Protein AF-A0A1M3LR17-F1 (afdb_monomer)

Secondary structure (DSSP, 8-state):
-PPPPPPPHHHHHHHHHHHHHHHHHHHHHHHGGGSPTTHHHHHHHHHHHHHHHHHHHHHHHHHHHHHHSPPPPPPTTS-HHHHHHHHHHHHHHHHHHHHHHHHHHHHHHHTT---EETTEEPP--S---HHHHHHHHHHHHHHHHHHHHHHHHHHHH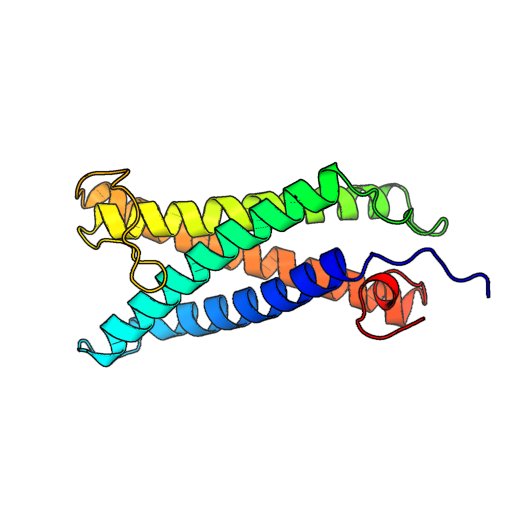HHHIIIII--STTGGG-TT--

Nearest PDB structures (foldseek):
  5oc0-assembly1_A  TM=9.157E-01  e=1.008E-10  Escherichia coli K-12
  3cax-assembly1_A-2  TM=6.004E-01  e=7.130E-01  Pyrococcus furiosus DSM 3638

Mean predicted aligned error: 4.01 Å

Radius of gyration: 18.54 Å; Cα contacts (8 Å, |Δi|>4): 162; chains: 1; bounding box: 44×32×58 Å

Sequence (178 aa):
MNASPRYDSVAIALHWLMALLLIGLFGLGLVLDDFPKGDLRGQLFGLHKAFGTLVLVLVTARLAWRLTHAAPALPDSMTGLEATLARLGHLALYALMIVLPLSGIIMSQAGDHPVSMFGWVLPTLVQPNHDLKEAFEEVHEVLAWGLAAVVGLHLLAALRHHFMLKDDVLARMLPGGK

Structure (mmCIF, N/CA/C/O backbone):
data_AF-A0A1M3LR17-F1
#
_entry.id   AF-A0A1M3LR17-F1
#
loop_
_atom_site.group_PDB
_atom_site.id
_atom_site.type_symbol
_atom_site.label_atom_id
_atom_site.label_alt_id
_atom_site.label_comp_id
_atom_site.label_asym_id
_atom_site.label_entity_id
_atom_site.label_seq_id
_atom_site.pdbx_PDB_ins_code
_atom_site.Cartn_x
_atom_site.Cartn_y
_atom_site.Cartn_z
_atom_site.occupancy
_atom_site.B_iso_or_equiv
_atom_site.auth_seq_id
_atom_site.auth_comp_id
_atom_site.auth_asym_id
_atom_site.auth_atom_id
_atom_site.pdbx_PDB_model_num
ATOM 1 N N . MET A 1 1 ? 9.357 1.317 -33.751 1.00 42.19 1 MET A N 1
ATOM 2 C CA . MET A 1 1 ? 9.666 1.025 -32.337 1.00 42.19 1 MET A CA 1
ATOM 3 C C . MET A 1 1 ? 9.015 -0.311 -32.040 1.00 42.19 1 MET A C 1
ATOM 5 O O . MET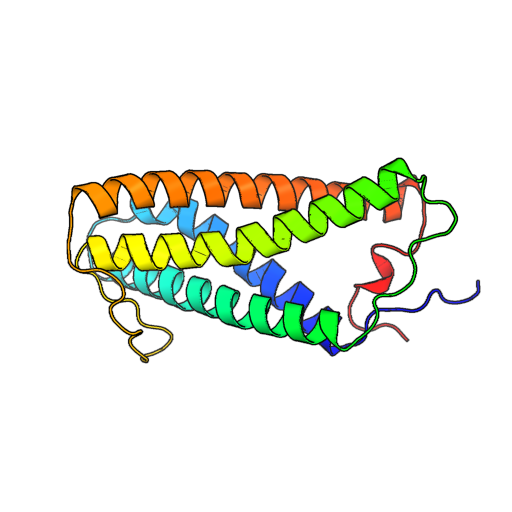 A 1 1 ? 7.806 -0.405 -32.206 1.00 42.19 1 MET A O 1
ATOM 9 N N . ASN A 1 2 ? 9.790 -1.358 -31.759 1.00 39.25 2 ASN A N 1
ATOM 10 C CA . ASN A 1 2 ? 9.205 -2.646 -31.382 1.00 39.25 2 ASN A CA 1
ATOM 11 C C . ASN A 1 2 ? 8.523 -2.451 -30.029 1.00 39.25 2 ASN A C 1
ATOM 13 O O . ASN A 1 2 ? 9.174 -2.000 -29.091 1.00 39.25 2 ASN A O 1
ATOM 17 N N . ALA A 1 3 ? 7.216 -2.701 -29.958 1.00 50.84 3 ALA A N 1
ATOM 18 C CA . ALA A 1 3 ? 6.459 -2.543 -28.726 1.00 50.84 3 ALA A CA 1
ATOM 19 C C . ALA A 1 3 ? 7.052 -3.467 -27.655 1.00 50.84 3 ALA A C 1
ATOM 21 O O . ALA A 1 3 ? 7.056 -4.688 -27.816 1.00 50.84 3 ALA A O 1
ATOM 22 N N . SER A 1 4 ? 7.576 -2.886 -26.575 1.00 60.09 4 SER A N 1
ATOM 23 C CA . SER A 1 4 ? 7.951 -3.656 -25.395 1.00 60.09 4 SER A CA 1
ATOM 24 C C . SER A 1 4 ? 6.728 -4.430 -24.877 1.00 60.09 4 SER A C 1
ATOM 26 O O . SER A 1 4 ? 5.640 -3.848 -24.825 1.00 60.09 4 SER A O 1
ATOM 28 N N . PRO A 1 5 ? 6.865 -5.698 -24.446 1.00 74.62 5 PRO A N 1
ATOM 29 C CA . PRO A 1 5 ? 5.745 -6.444 -23.882 1.00 74.62 5 PRO A CA 1
ATOM 30 C C . PRO A 1 5 ? 5.138 -5.692 -22.685 1.00 74.62 5 PRO A C 1
ATOM 32 O O . PRO A 1 5 ? 5.856 -5.194 -21.814 1.00 74.62 5 PRO A O 1
ATOM 35 N N . ARG A 1 6 ? 3.808 -5.572 -22.669 1.00 83.06 6 ARG A N 1
AT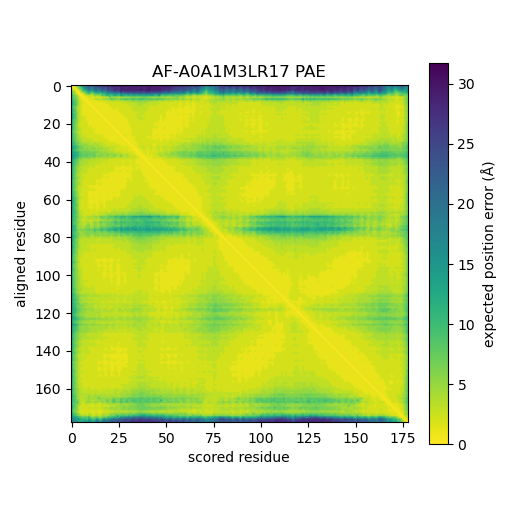OM 36 C CA . ARG A 1 6 ? 3.033 -4.897 -21.614 1.00 83.06 6 ARG A CA 1
ATOM 37 C C . ARG A 1 6 ? 2.584 -5.894 -20.554 1.00 83.06 6 ARG A C 1
ATOM 39 O O . ARG A 1 6 ? 2.571 -7.099 -20.794 1.00 83.06 6 ARG A O 1
ATOM 46 N N . TYR A 1 7 ? 2.190 -5.382 -19.392 1.00 90.00 7 TYR A N 1
ATOM 47 C CA . TYR A 1 7 ? 1.425 -6.187 -18.447 1.00 90.00 7 TYR A CA 1
ATOM 48 C C . TYR A 1 7 ? 0.036 -6.484 -19.015 1.00 90.00 7 TYR A C 1
ATOM 50 O O . TYR A 1 7 ? -0.517 -5.691 -19.780 1.00 90.00 7 TYR A O 1
ATOM 58 N N . ASP A 1 8 ? -0.528 -7.626 -18.633 1.00 91.50 8 ASP A N 1
ATOM 59 C CA . ASP A 1 8 ? -1.900 -7.964 -18.982 1.00 91.50 8 ASP A CA 1
ATOM 60 C C . ASP A 1 8 ? -2.905 -7.031 -18.276 1.00 91.50 8 ASP A C 1
ATOM 62 O O . ASP A 1 8 ? -2.603 -6.357 -17.283 1.00 91.50 8 ASP A O 1
ATOM 66 N N . SER A 1 9 ? -4.133 -6.993 -18.793 1.00 92.06 9 SER A N 1
ATOM 67 C CA . SER A 1 9 ? -5.176 -6.092 -18.302 1.00 92.06 9 SER A CA 1
ATOM 68 C C . SER A 1 9 ? -5.567 -6.340 -16.843 1.00 92.06 9 SER A C 1
ATOM 70 O O . SER A 1 9 ? -5.952 -5.390 -16.162 1.00 92.06 9 SER A O 1
ATOM 72 N N . VAL A 1 10 ? -5.463 -7.579 -16.345 1.00 94.44 10 VAL A N 1
ATOM 73 C CA . VAL A 1 10 ? -5.789 -7.918 -14.950 1.00 94.44 10 VAL A CA 1
ATOM 74 C C . VAL A 1 10 ? -4.721 -7.348 -14.021 1.00 94.44 10 VAL A C 1
ATOM 76 O O . VAL A 1 10 ? -5.051 -6.671 -13.046 1.00 94.44 10 VAL A O 1
ATOM 79 N N . ALA A 1 11 ? -3.441 -7.527 -14.351 1.00 94.94 11 ALA A N 1
ATOM 80 C CA . ALA A 1 11 ? -2.332 -6.952 -13.592 1.00 94.94 11 ALA A CA 1
ATOM 81 C C . ALA A 1 11 ? -2.388 -5.413 -13.537 1.00 94.94 11 ALA A C 1
ATOM 83 O O . ALA A 1 11 ? -2.114 -4.826 -12.480 1.00 94.94 11 ALA A O 1
ATOM 84 N N . ILE A 1 12 ? -2.768 -4.769 -14.646 1.00 95.88 12 ILE A N 1
ATOM 85 C CA . ILE A 1 12 ? -2.968 -3.314 -14.730 1.00 95.88 12 ILE A CA 1
ATOM 86 C C . ILE A 1 12 ? -4.152 -2.882 -13.856 1.00 95.88 12 ILE A C 1
ATOM 88 O O . ILE A 1 12 ? -4.007 -1.970 -13.042 1.00 95.88 12 ILE A O 1
ATOM 92 N N . ALA A 1 13 ? -5.302 -3.552 -13.964 1.00 96.62 13 ALA A N 1
ATOM 93 C CA . ALA A 1 13 ? -6.486 -3.222 -13.171 1.00 96.62 13 ALA A CA 1
ATOM 94 C C . ALA A 1 13 ? -6.218 -3.351 -11.664 1.00 96.62 13 ALA A C 1
ATOM 96 O O . ALA A 1 13 ? -6.489 -2.417 -10.909 1.00 96.62 13 ALA A O 1
ATOM 97 N N . LEU A 1 14 ? -5.607 -4.462 -11.234 1.00 97.25 14 LEU A N 1
ATOM 98 C CA . LEU A 1 14 ? -5.206 -4.665 -9.841 1.00 97.25 14 LEU A CA 1
ATOM 99 C C . LEU A 1 14 ? -4.239 -3.575 -9.368 1.00 97.25 14 LEU A C 1
ATOM 101 O O . LEU A 1 14 ? -4.357 -3.111 -8.239 1.00 97.25 14 LEU A O 1
ATOM 105 N N . HIS A 1 15 ? -3.300 -3.142 -10.218 1.00 97.88 15 HIS A N 1
ATOM 106 C CA . HIS A 1 15 ? -2.344 -2.095 -9.852 1.00 97.88 15 HIS A CA 1
ATOM 107 C C . HIS A 1 15 ? -3.064 -0.790 -9.534 1.00 97.88 15 HIS A C 1
ATOM 109 O O . HIS A 1 15 ? -2.863 -0.210 -8.469 1.00 97.88 15 HIS A O 1
ATOM 115 N N . TRP A 1 16 ? -3.852 -0.285 -10.482 1.00 98.00 16 TRP A N 1
ATOM 116 C CA . TRP A 1 16 ? -4.447 1.042 -10.360 1.00 98.00 16 TRP A CA 1
ATOM 117 C C . TRP A 1 16 ? -5.545 1.084 -9.309 1.00 98.00 16 TRP A C 1
ATOM 119 O O . TRP A 1 16 ? -5.617 2.059 -8.565 1.00 98.00 16 TRP A O 1
ATOM 129 N N . LEU A 1 17 ? -6.330 0.010 -9.175 1.00 98.31 17 LEU A N 1
ATOM 130 C CA . LEU A 1 17 ? -7.296 -0.110 -8.088 1.00 98.31 17 LEU A CA 1
ATOM 131 C C . LEU A 1 17 ? -6.599 -0.023 -6.726 1.00 98.31 17 LEU A C 1
ATOM 133 O O . LEU A 1 17 ? -6.992 0.784 -5.887 1.00 98.31 17 LEU A O 1
ATOM 137 N N . MET A 1 18 ? -5.537 -0.805 -6.517 1.00 98.50 18 MET A N 1
ATOM 138 C CA . MET A 1 18 ? -4.784 -0.765 -5.263 1.00 98.50 18 MET A CA 1
ATOM 139 C C . MET A 1 18 ? -4.123 0.594 -5.032 1.00 98.50 18 MET A C 1
ATOM 141 O O . MET A 1 18 ? -4.178 1.098 -3.919 1.00 98.50 18 MET A O 1
ATOM 145 N N . ALA A 1 19 ? -3.536 1.211 -6.062 1.00 98.19 19 ALA A N 1
ATOM 146 C CA . ALA A 1 19 ? -2.913 2.526 -5.937 1.00 98.19 19 ALA A CA 1
ATOM 147 C C . ALA A 1 19 ? -3.918 3.591 -5.464 1.00 98.19 19 ALA A C 1
ATOM 149 O O . ALA A 1 19 ? -3.624 4.333 -4.529 1.00 98.19 19 ALA A O 1
ATOM 150 N N . LEU A 1 20 ? -5.121 3.623 -6.049 1.00 98.44 20 LEU A N 1
ATOM 151 C CA . LEU A 1 20 ? -6.188 4.538 -5.631 1.00 98.44 20 LEU A CA 1
ATOM 152 C C . LEU A 1 20 ? -6.645 4.269 -4.192 1.00 98.44 20 LEU A C 1
ATOM 154 O O . LEU A 1 20 ? -6.787 5.209 -3.411 1.00 98.44 20 LEU A O 1
ATOM 158 N N . LEU A 1 21 ? -6.834 2.997 -3.828 1.00 98.50 21 LEU A N 1
ATOM 159 C CA . LEU A 1 21 ? -7.221 2.615 -2.469 1.00 98.50 21 LEU A CA 1
ATOM 160 C C . LEU A 1 21 ? -6.156 2.997 -1.441 1.00 98.50 21 LEU A C 1
ATOM 162 O O . LEU A 1 21 ? -6.503 3.540 -0.401 1.00 98.50 21 LEU A O 1
ATOM 166 N N . LEU A 1 22 ? -4.876 2.755 -1.726 1.00 98.50 22 LEU A N 1
ATOM 167 C CA . LEU A 1 22 ? -3.775 3.092 -0.824 1.00 98.50 22 LEU A CA 1
ATOM 168 C C . LEU A 1 22 ? -3.662 4.601 -0.600 1.00 98.50 22 LEU A C 1
ATOM 170 O O . LEU A 1 22 ? -3.508 5.028 0.540 1.00 98.50 22 LEU A O 1
ATOM 174 N N . ILE A 1 23 ? -3.790 5.407 -1.658 1.00 98.31 23 ILE A N 1
ATOM 175 C CA . ILE A 1 23 ? -3.789 6.873 -1.543 1.00 98.31 23 ILE A CA 1
ATOM 176 C C . ILE A 1 23 ? -4.974 7.343 -0.691 1.00 98.31 23 ILE A C 1
ATOM 178 O O . ILE A 1 23 ? -4.794 8.149 0.220 1.00 98.31 23 ILE A O 1
ATOM 182 N N . GLY A 1 24 ? -6.175 6.816 -0.952 1.00 98.44 24 GLY A N 1
ATOM 183 C CA . GLY A 1 24 ? -7.376 7.161 -0.191 1.00 98.44 24 GLY A CA 1
ATOM 184 C C . GLY A 1 24 ? -7.300 6.733 1.277 1.00 98.44 24 GLY A C 1
ATOM 185 O O . GLY A 1 24 ? -7.644 7.514 2.158 1.00 98.44 24 GLY A O 1
ATOM 186 N N . LEU A 1 25 ? -6.809 5.522 1.549 1.00 98.56 25 LEU A N 1
ATOM 187 C CA . LEU A 1 25 ? -6.630 4.993 2.902 1.00 98.56 25 LEU A CA 1
ATOM 188 C C . LEU A 1 25 ? -5.592 5.783 3.687 1.00 98.56 25 LEU A C 1
ATOM 190 O O . LEU A 1 25 ? -5.849 6.109 4.840 1.00 98.56 25 LEU A O 1
ATOM 194 N N . PHE A 1 26 ? -4.455 6.111 3.070 1.00 98.31 26 PHE A N 1
ATOM 195 C CA . PHE A 1 26 ? -3.426 6.922 3.709 1.00 98.31 26 PHE A CA 1
ATOM 196 C C . PHE A 1 26 ? -3.957 8.324 4.024 1.00 98.31 26 PHE A C 1
ATOM 198 O O . PHE A 1 26 ? -3.875 8.766 5.164 1.00 98.31 26 PHE A O 1
ATOM 205 N N . GLY A 1 27 ? -4.594 8.983 3.048 1.00 98.19 27 GLY A N 1
ATOM 206 C CA . GLY A 1 27 ? -5.208 10.296 3.249 1.00 98.19 27 GLY A CA 1
ATOM 207 C C . GLY A 1 27 ? -6.285 10.295 4.336 1.00 98.19 27 GLY A C 1
ATOM 208 O O . GLY A 1 27 ? -6.303 11.196 5.167 1.00 98.19 27 GLY A O 1
ATOM 209 N N . LEU A 1 28 ? -7.143 9.270 4.372 1.00 98.06 28 LEU A N 1
ATOM 210 C CA . LEU A 1 28 ? -8.129 9.098 5.439 1.00 98.06 28 LEU A CA 1
ATOM 211 C C . LEU A 1 28 ? -7.448 8.863 6.793 1.00 98.06 28 LEU A C 1
ATOM 213 O O . LEU A 1 28 ? -7.831 9.489 7.773 1.00 98.06 28 LEU A O 1
ATOM 217 N N . GLY A 1 29 ? -6.433 7.997 6.839 1.00 97.19 29 GLY A N 1
ATOM 218 C CA . GLY A 1 29 ? -5.678 7.670 8.049 1.00 97.19 29 GLY A CA 1
ATOM 219 C C . GLY A 1 29 ? -5.082 8.899 8.734 1.00 97.19 29 GLY A C 1
ATOM 220 O O . GLY A 1 29 ? -5.192 9.015 9.947 1.00 97.19 29 GLY A O 1
ATOM 221 N N . LEU A 1 30 ? -4.558 9.853 7.958 1.00 97.00 30 LEU A N 1
ATOM 222 C CA . LEU A 1 30 ? -3.979 11.097 8.480 1.00 97.00 30 LEU A CA 1
ATOM 223 C C . LEU A 1 30 ? -4.973 11.993 9.228 1.00 97.00 30 LEU A C 1
ATOM 225 O O . LEU A 1 30 ? -4.546 12.797 10.045 1.00 97.00 30 LEU A O 1
ATOM 229 N N . VAL A 1 31 ? -6.270 11.891 8.925 1.00 96.69 31 VAL A N 1
ATOM 230 C CA . VAL A 1 31 ? -7.302 12.789 9.472 1.00 96.69 31 VAL A CA 1
ATOM 231 C C . VAL A 1 31 ? -8.289 12.079 10.394 1.00 96.69 31 VAL A C 1
ATOM 233 O O . VAL A 1 31 ? -9.159 12.729 10.967 1.00 96.69 31 VAL A O 1
ATOM 236 N N . LEU A 1 32 ? -8.210 10.748 10.532 1.00 95.19 32 LEU A N 1
ATOM 237 C CA . LEU A 1 32 ? -9.186 9.952 11.290 1.00 95.19 32 LEU A CA 1
ATOM 238 C C . LEU A 1 32 ? -9.330 10.422 12.742 1.00 95.19 32 LEU A C 1
ATOM 240 O O . LEU A 1 32 ? -10.446 10.452 13.271 1.00 95.19 32 LEU A O 1
ATOM 244 N N . ASP A 1 33 ? -8.219 10.795 13.373 1.00 92.12 33 ASP A N 1
ATOM 245 C CA . ASP A 1 33 ? -8.202 11.200 14.777 1.00 92.12 33 ASP A CA 1
ATOM 246 C C . ASP A 1 33 ? -8.639 12.644 15.020 1.00 92.12 33 ASP A C 1
ATOM 248 O O . ASP A 1 33 ? -9.099 12.952 16.125 1.00 92.12 33 ASP A O 1
ATOM 252 N N . ASP A 1 34 ? -8.617 13.474 13.975 1.00 95.00 34 ASP A N 1
ATOM 253 C CA . ASP A 1 34 ? -9.074 14.865 14.008 1.00 95.00 34 ASP A CA 1
ATOM 254 C C . ASP A 1 34 ? -10.607 14.973 14.055 1.00 95.00 34 ASP A C 1
ATOM 256 O O . ASP A 1 34 ? -11.161 16.002 14.454 1.00 95.00 34 ASP A O 1
ATOM 260 N N . PHE A 1 35 ? -11.328 13.911 13.671 1.00 94.88 35 PHE A N 1
ATOM 261 C CA . PHE A 1 35 ? -12.785 13.903 13.754 1.00 94.88 35 PHE A CA 1
ATOM 262 C C . PHE A 1 35 ? -13.263 13.862 15.219 1.00 94.88 35 PHE A C 1
ATOM 264 O O . PHE A 1 35 ? -12.761 13.069 16.033 1.00 94.88 35 PHE A O 1
ATOM 271 N N . PRO A 1 36 ? -14.308 14.639 15.573 1.00 95.62 36 PRO A N 1
ATOM 272 C CA . PRO A 1 36 ? -14.959 14.530 16.871 1.00 95.62 36 PRO A CA 1
ATOM 273 C C . PRO A 1 36 ? -15.461 13.108 17.129 1.00 95.62 36 PRO A C 1
ATOM 275 O O . PRO A 1 36 ? -15.912 12.410 16.217 1.00 95.62 36 PRO A O 1
ATOM 278 N N . LYS A 1 37 ? -15.424 12.676 18.392 1.00 93.62 37 LYS A N 1
ATOM 279 C CA . LYS A 1 37 ? -16.023 11.397 18.793 1.00 93.62 37 LYS A CA 1
ATOM 280 C C . LYS A 1 37 ? -17.519 11.398 18.447 1.00 93.62 37 LYS A C 1
ATOM 282 O O . LYS A 1 37 ? -18.219 12.358 18.754 1.00 93.62 37 LYS A O 1
ATOM 287 N N . GLY A 1 38 ? -17.994 10.321 17.827 1.00 94.62 38 GLY A N 1
ATOM 288 C CA . GLY A 1 38 ? -19.386 10.164 17.402 1.00 94.62 38 GLY A CA 1
ATOM 289 C C . GLY A 1 38 ? -19.524 9.230 16.200 1.00 94.62 38 GLY A C 1
ATOM 290 O O . GLY A 1 38 ? -18.539 8.645 15.738 1.00 94.62 38 GLY A O 1
ATOM 291 N N . ASP A 1 39 ? -20.747 9.123 15.680 1.00 95.56 39 ASP A N 1
ATOM 292 C CA . ASP A 1 39 ? -21.112 8.166 14.628 1.00 95.56 39 ASP A CA 1
ATOM 293 C C . ASP A 1 39 ? -20.269 8.317 13.363 1.00 95.56 39 ASP A C 1
ATOM 295 O O . ASP A 1 39 ? -19.818 7.321 12.801 1.00 95.56 39 ASP A O 1
ATOM 299 N N . LEU A 1 40 ? -20.003 9.556 12.936 1.00 95.94 40 LEU A N 1
ATOM 300 C CA . LEU A 1 40 ? -19.206 9.816 11.738 1.00 95.94 40 LEU A CA 1
ATOM 301 C C . LEU A 1 40 ? -17.780 9.270 11.879 1.00 95.94 40 LEU A C 1
ATOM 303 O O . LEU A 1 40 ? -17.314 8.559 10.993 1.00 95.94 40 LEU A O 1
ATOM 307 N N . ARG A 1 41 ? -17.101 9.540 13.004 1.00 95.88 41 ARG A N 1
ATOM 308 C CA . ARG A 1 41 ? -15.759 8.996 13.260 1.00 95.88 41 ARG A CA 1
ATOM 309 C C . ARG A 1 41 ? -15.795 7.470 13.254 1.00 95.88 41 ARG A C 1
ATOM 311 O O . ARG A 1 41 ? -14.991 6.852 12.566 1.00 95.88 41 ARG A O 1
ATOM 318 N N . GLY A 1 42 ? -16.761 6.862 13.943 1.00 95.50 42 GLY A N 1
ATOM 319 C CA . GLY A 1 42 ? -16.932 5.406 13.951 1.00 95.50 42 GLY A CA 1
ATOM 320 C C . GLY A 1 42 ? -17.113 4.813 12.547 1.00 95.50 42 GLY A C 1
ATOM 321 O O . GLY A 1 42 ? -16.469 3.818 12.210 1.00 95.50 42 GLY A O 1
ATOM 322 N N . GLN A 1 43 ? -17.925 5.452 11.699 1.00 95.88 43 GLN A N 1
ATOM 323 C CA . GLN A 1 43 ? -18.125 5.047 10.304 1.00 95.88 43 GLN A CA 1
ATOM 324 C C . GLN A 1 43 ? -16.841 5.171 9.478 1.00 95.88 43 GLN A C 1
ATOM 326 O O . GLN A 1 43 ? -16.514 4.251 8.731 1.00 95.88 43 GLN A O 1
ATOM 331 N N . LEU A 1 44 ? -16.084 6.259 9.636 1.00 97.88 44 LEU A N 1
ATOM 332 C CA . LEU A 1 44 ? -14.815 6.462 8.933 1.00 97.88 44 LEU A CA 1
ATOM 333 C C . LEU A 1 44 ? -13.758 5.427 9.344 1.00 97.88 44 LEU A C 1
ATOM 335 O O . LEU A 1 44 ? -13.111 4.850 8.471 1.00 97.88 44 LEU A O 1
ATOM 339 N N . PHE A 1 45 ? -13.640 5.109 10.637 1.00 97.44 45 PHE A N 1
ATOM 340 C CA . PHE A 1 45 ? -12.805 3.995 11.107 1.00 97.44 45 PHE A CA 1
ATOM 341 C C . PHE A 1 45 ? -13.276 2.656 10.528 1.00 97.44 45 PHE A C 1
ATOM 343 O O . PHE A 1 45 ? -12.461 1.837 10.103 1.00 97.44 45 PHE A O 1
ATOM 350 N N . GLY A 1 46 ? -14.590 2.423 10.474 1.00 97.31 46 GLY A N 1
ATOM 351 C CA . GLY A 1 46 ? -15.174 1.243 9.838 1.00 97.31 46 GLY A CA 1
ATOM 352 C C . GLY A 1 46 ? -14.786 1.119 8.363 1.00 97.31 46 GLY A C 1
ATOM 353 O O . GLY A 1 46 ? -14.328 0.059 7.937 1.00 97.31 46 GLY A O 1
ATOM 354 N N . LEU A 1 47 ? -14.901 2.210 7.600 1.00 97.94 47 LEU A N 1
ATOM 355 C CA . LEU A 1 47 ? -14.504 2.267 6.192 1.00 97.94 47 LEU A CA 1
ATOM 356 C C . LEU A 1 47 ? -13.001 2.040 6.020 1.00 97.94 47 LEU A C 1
ATOM 358 O O . LEU A 1 47 ? -12.611 1.227 5.185 1.00 97.94 47 LEU A O 1
ATOM 362 N N . HIS A 1 48 ? -12.165 2.690 6.832 1.00 98.56 48 HIS A N 1
ATOM 363 C CA . HIS A 1 48 ? -10.715 2.504 6.792 1.00 98.56 48 HIS A CA 1
ATOM 364 C C . HIS A 1 48 ? -10.336 1.032 7.022 1.00 98.56 48 HIS A C 1
ATOM 366 O O . HIS A 1 48 ? -9.588 0.452 6.237 1.00 98.56 48 HIS A O 1
ATOM 372 N N . LYS A 1 49 ? -10.933 0.381 8.031 1.00 98.19 49 LYS A N 1
ATOM 373 C CA . LYS A 1 49 ? -10.726 -1.049 8.314 1.00 98.19 49 LYS A CA 1
ATOM 374 C C . LYS A 1 49 ? -11.206 -1.957 7.178 1.00 98.19 49 LYS A C 1
ATOM 376 O O . LYS A 1 49 ? -10.496 -2.888 6.790 1.00 98.19 49 LYS A O 1
ATOM 381 N N . ALA A 1 50 ? -12.391 -1.692 6.629 1.00 98.31 50 ALA A N 1
ATOM 382 C CA . ALA A 1 50 ? -12.971 -2.495 5.555 1.00 98.31 50 ALA A CA 1
ATOM 383 C C . ALA A 1 50 ? -12.136 -2.413 4.268 1.00 98.31 50 ALA A C 1
ATOM 385 O O . ALA A 1 50 ? -11.780 -3.441 3.691 1.00 98.31 50 ALA A O 1
ATOM 386 N N . PHE A 1 51 ? -11.768 -1.202 3.842 1.00 98.62 51 PHE A N 1
ATOM 387 C CA . PHE A 1 51 ? -10.947 -1.002 2.649 1.00 98.62 51 PHE A CA 1
ATOM 388 C C . PHE A 1 51 ? -9.485 -1.414 2.860 1.00 98.62 51 PHE A C 1
ATOM 390 O O . PHE A 1 51 ? -8.883 -1.959 1.937 1.00 98.62 51 PHE A O 1
ATOM 397 N N . GLY A 1 52 ? -8.924 -1.254 4.062 1.00 98.44 52 GLY A N 1
ATOM 398 C CA . GLY A 1 52 ? -7.605 -1.796 4.407 1.00 98.44 52 GLY A CA 1
ATOM 399 C C . GLY A 1 52 ? -7.564 -3.323 4.290 1.00 98.44 52 GLY A C 1
ATOM 400 O O . GLY A 1 52 ? -6.644 -3.890 3.702 1.00 98.44 52 GLY A O 1
ATOM 401 N N . THR A 1 53 ? -8.624 -3.995 4.746 1.00 98.44 53 THR A N 1
ATOM 402 C CA . THR A 1 53 ? -8.779 -5.449 4.582 1.00 98.44 53 THR A CA 1
ATOM 403 C C . THR A 1 53 ? -8.986 -5.832 3.112 1.00 98.44 53 THR A C 1
ATOM 405 O O . THR A 1 53 ? -8.413 -6.814 2.643 1.00 98.44 53 THR A O 1
ATOM 408 N N . LEU A 1 54 ? -9.733 -5.035 2.337 1.00 98.56 54 LEU A N 1
ATOM 409 C CA . LEU A 1 54 ? -9.846 -5.234 0.889 1.00 98.56 54 LEU A CA 1
ATOM 410 C C . LEU A 1 54 ? -8.476 -5.161 0.201 1.00 98.56 54 LEU A C 1
ATOM 412 O O . LEU A 1 54 ? -8.185 -5.992 -0.656 1.00 98.56 54 LEU A O 1
ATOM 416 N N . VAL A 1 55 ? -7.612 -4.217 0.585 1.00 98.56 55 VAL A N 1
ATOM 417 C CA . VAL A 1 55 ? -6.242 -4.133 0.055 1.00 98.56 55 VAL A CA 1
ATOM 418 C C . VAL A 1 55 ? -5.451 -5.408 0.352 1.00 98.56 55 VAL A C 1
ATOM 420 O O . VAL A 1 55 ? -4.760 -5.886 -0.547 1.00 98.56 55 VAL A O 1
ATOM 423 N N . LEU A 1 56 ? -5.598 -6.010 1.538 1.00 98.38 56 LEU A N 1
ATOM 424 C CA . LEU A 1 56 ? -4.970 -7.299 1.864 1.00 98.38 56 LEU A CA 1
ATOM 425 C C . LEU A 1 56 ? -5.428 -8.427 0.915 1.00 98.38 56 LEU A C 1
ATOM 427 O O . LEU A 1 56 ? -4.616 -9.226 0.438 1.00 98.38 56 LEU A O 1
ATOM 431 N N . VAL A 1 57 ? -6.719 -8.472 0.578 1.00 98.38 57 VAL A N 1
ATOM 432 C CA . VAL A 1 57 ? -7.248 -9.424 -0.415 1.00 98.38 57 VAL A CA 1
ATOM 433 C C . VAL A 1 57 ? -6.668 -9.141 -1.804 1.00 98.38 57 VAL A C 1
ATOM 435 O O . VAL A 1 57 ? -6.189 -10.053 -2.480 1.00 98.38 57 VAL A O 1
ATOM 438 N N . LEU A 1 58 ? -6.656 -7.874 -2.225 1.00 98.56 58 LEU A N 1
ATOM 439 C CA . LEU A 1 58 ? -6.182 -7.470 -3.549 1.00 98.56 58 LEU A CA 1
ATOM 440 C C . LEU A 1 58 ? -4.677 -7.690 -3.732 1.00 98.56 58 LEU A C 1
ATOM 442 O O . LEU A 1 58 ? -4.268 -8.156 -4.795 1.00 98.56 58 LEU A O 1
ATOM 446 N N . VAL A 1 59 ? -3.847 -7.412 -2.719 1.00 98.50 59 VAL A N 1
ATOM 447 C CA . VAL A 1 59 ? -2.402 -7.682 -2.793 1.00 98.50 59 VAL A CA 1
ATOM 448 C C . VAL A 1 59 ? -2.129 -9.180 -2.872 1.00 98.50 59 VAL A C 1
ATOM 450 O O . VAL A 1 59 ? -1.259 -9.595 -3.636 1.00 98.50 59 VAL A O 1
ATOM 453 N N . THR A 1 60 ? -2.914 -9.999 -2.166 1.00 98.12 60 THR A N 1
ATOM 454 C CA . THR A 1 60 ? -2.822 -11.463 -2.245 1.00 98.12 60 THR A CA 1
ATOM 455 C C . THR A 1 60 ? -3.172 -11.948 -3.651 1.00 98.12 60 THR A C 1
ATOM 457 O O . THR A 1 60 ? -2.410 -12.706 -4.252 1.00 98.12 60 THR A O 1
ATOM 460 N N . ALA A 1 61 ? -4.271 -11.447 -4.226 1.00 98.12 61 ALA A N 1
ATOM 461 C CA . ALA A 1 61 ? -4.663 -11.750 -5.601 1.00 98.12 61 ALA A CA 1
ATOM 462 C C . ALA A 1 61 ? -3.598 -11.296 -6.616 1.00 98.12 61 ALA A C 1
ATOM 464 O O . ALA A 1 61 ? -3.235 -12.048 -7.520 1.00 98.12 61 ALA A O 1
ATOM 465 N N . ARG A 1 62 ? -3.035 -10.095 -6.437 1.00 96.75 62 ARG A N 1
ATOM 466 C CA . ARG A 1 62 ? -1.952 -9.556 -7.271 1.00 96.75 62 ARG A CA 1
ATOM 467 C C . ARG A 1 62 ? -0.685 -10.403 -7.189 1.00 96.75 62 ARG A C 1
ATOM 469 O O . ARG A 1 62 ? -0.054 -10.639 -8.218 1.00 96.75 62 ARG A O 1
ATOM 476 N N . LEU A 1 63 ? -0.313 -10.863 -5.996 1.00 96.50 63 LEU A N 1
ATOM 477 C CA . LEU A 1 63 ? 0.842 -11.733 -5.799 1.00 96.50 63 LEU A CA 1
ATOM 478 C C . LEU A 1 63 ? 0.623 -13.093 -6.473 1.00 96.50 63 LEU A C 1
ATOM 480 O O . LEU A 1 63 ? 1.480 -13.527 -7.238 1.00 96.50 63 LEU A O 1
ATOM 484 N N . ALA A 1 64 ? -0.539 -13.720 -6.275 1.00 96.88 64 ALA A N 1
ATOM 485 C CA . ALA A 1 64 ? -0.898 -14.969 -6.950 1.00 96.88 64 ALA A CA 1
ATOM 486 C C . ALA A 1 64 ? -0.876 -14.822 -8.483 1.00 96.88 64 ALA A C 1
ATOM 488 O O . ALA A 1 64 ? -0.338 -15.677 -9.192 1.00 96.88 64 ALA A O 1
ATOM 489 N N . TRP A 1 65 ? -1.383 -13.698 -9.001 1.00 96.44 65 TRP A N 1
ATOM 490 C CA . TRP A 1 65 ? -1.320 -13.381 -10.426 1.00 96.44 65 TRP A CA 1
ATOM 491 C C . TRP A 1 65 ? 0.124 -13.261 -10.919 1.00 96.44 65 TRP A C 1
ATOM 493 O O . TRP A 1 65 ? 0.503 -13.878 -11.909 1.00 96.44 65 TRP A O 1
ATOM 503 N N . ARG A 1 66 ? 0.971 -12.531 -10.188 1.00 93.75 66 ARG A N 1
ATOM 504 C CA . ARG A 1 66 ? 2.388 -12.344 -10.527 1.00 93.75 66 ARG A CA 1
ATOM 505 C C . ARG A 1 66 ? 3.202 -13.643 -10.492 1.00 93.75 66 ARG A C 1
ATOM 507 O O . ARG A 1 66 ? 4.191 -13.748 -11.210 1.00 93.75 66 ARG A O 1
ATOM 514 N N . LEU A 1 67 ? 2.821 -14.610 -9.660 1.00 93.81 67 LEU A N 1
ATOM 515 C CA . LEU A 1 67 ? 3.474 -15.923 -9.599 1.00 93.81 67 LEU A CA 1
ATOM 516 C C . LEU A 1 67 ? 3.074 -16.838 -10.764 1.00 93.81 67 LEU A C 1
ATOM 518 O O . LEU A 1 67 ? 3.839 -17.724 -11.131 1.00 93.81 67 LEU A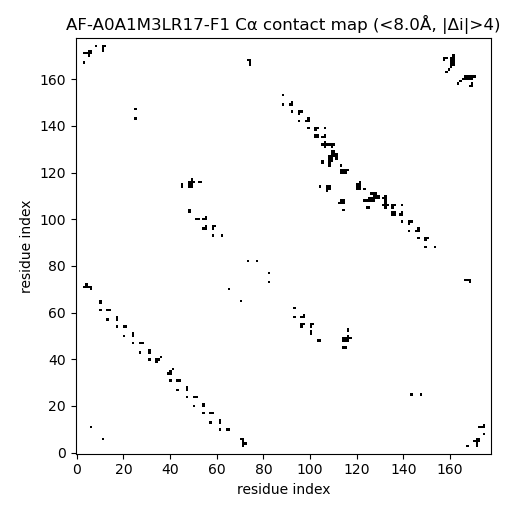 O 1
ATOM 522 N N . THR A 1 68 ? 1.896 -16.621 -11.349 1.00 94.06 68 THR A N 1
ATOM 523 C CA . THR A 1 68 ? 1.361 -17.422 -12.464 1.00 94.06 68 THR A CA 1
ATOM 524 C C . THR A 1 68 ? 1.587 -16.776 -13.833 1.00 94.06 68 THR A C 1
ATOM 526 O O . THR A 1 68 ? 1.595 -17.476 -14.841 1.00 94.06 68 THR A O 1
ATOM 529 N N . HIS A 1 69 ? 1.826 -15.463 -13.876 1.00 92.25 69 HIS A N 1
ATOM 530 C CA . HIS A 1 69 ? 2.024 -14.684 -15.097 1.00 92.25 69 HIS A CA 1
ATOM 531 C C . HIS A 1 69 ? 3.353 -13.927 -15.033 1.00 92.25 69 HIS A C 1
ATOM 533 O O . HIS A 1 69 ? 3.566 -13.064 -14.176 1.00 92.25 69 HIS A O 1
ATOM 539 N N . ALA A 1 70 ? 4.262 -14.249 -15.957 1.00 86.19 70 ALA A N 1
ATOM 540 C CA . ALA A 1 70 ? 5.572 -13.615 -16.020 1.00 86.19 70 ALA A CA 1
ATOM 541 C C . ALA A 1 70 ? 5.441 -12.109 -16.290 1.00 86.19 70 ALA A C 1
ATOM 543 O O . ALA A 1 70 ? 4.742 -11.679 -17.206 1.00 86.19 70 ALA A O 1
ATOM 544 N N . ALA A 1 71 ? 6.152 -11.299 -15.505 1.00 87.06 71 ALA A N 1
ATOM 545 C CA . ALA A 1 71 ? 6.254 -9.876 -15.793 1.00 87.06 71 ALA A CA 1
ATOM 546 C C . ALA A 1 71 ? 7.106 -9.632 -17.047 1.00 87.06 71 ALA A C 1
ATOM 548 O O . ALA A 1 71 ? 8.071 -10.369 -17.273 1.00 87.06 71 ALA A O 1
ATOM 549 N N . PRO A 1 72 ? 6.816 -8.566 -17.814 1.00 86.88 72 PRO A N 1
ATOM 550 C CA . PRO A 1 72 ? 7.685 -8.121 -18.891 1.00 86.88 72 PRO A CA 1
ATOM 551 C C . PRO A 1 72 ? 9.136 -7.957 -18.438 1.00 86.88 72 PRO A C 1
ATOM 553 O O . PRO A 1 72 ? 9.401 -7.477 -17.331 1.00 86.88 72 PRO A O 1
ATOM 556 N N . ALA A 1 73 ? 10.074 -8.317 -19.316 1.00 87.00 73 ALA A N 1
ATOM 557 C CA . ALA A 1 73 ? 11.498 -8.133 -19.069 1.00 87.00 73 ALA A CA 1
ATOM 558 C C . ALA A 1 73 ? 11.821 -6.657 -18.781 1.00 87.00 73 ALA A C 1
ATOM 560 O O . ALA A 1 73 ? 11.231 -5.748 -19.375 1.00 87.00 73 ALA A O 1
ATOM 561 N N . LEU A 1 74 ? 12.757 -6.415 -17.861 1.00 86.69 74 LEU A N 1
ATOM 562 C CA . LEU A 1 74 ? 13.261 -5.064 -17.604 1.00 86.69 74 LEU A CA 1
ATOM 563 C C . LEU A 1 74 ? 13.934 -4.508 -18.874 1.00 86.69 74 LEU A C 1
ATOM 565 O O . LEU A 1 74 ? 14.427 -5.302 -19.672 1.00 86.69 74 LEU A O 1
ATOM 569 N N . PRO A 1 75 ? 13.935 -3.181 -19.095 1.00 85.44 75 PRO A N 1
ATOM 570 C CA . PRO A 1 75 ? 14.648 -2.594 -20.227 1.00 85.44 75 PRO A CA 1
ATOM 571 C C . PRO A 1 75 ? 16.136 -2.968 -20.215 1.00 85.44 75 PRO A C 1
ATOM 573 O O . PRO A 1 75 ? 16.773 -2.887 -19.166 1.00 85.44 75 PRO A O 1
ATOM 576 N N . ASP A 1 76 ? 16.703 -3.296 -21.378 1.00 83.62 76 ASP A N 1
ATOM 577 C CA . ASP A 1 76 ? 18.131 -3.639 -21.514 1.00 83.62 76 ASP A CA 1
ATOM 578 C C . ASP A 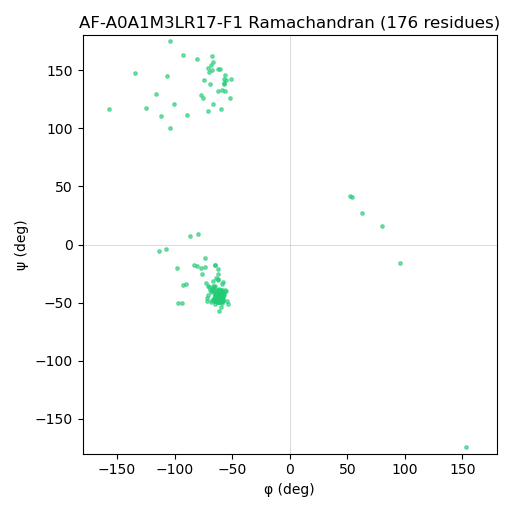1 76 ? 19.062 -2.472 -21.139 1.00 83.62 76 ASP A C 1
ATOM 580 O O . ASP A 1 76 ? 20.225 -2.670 -20.801 1.00 83.62 76 ASP A O 1
ATOM 584 N N . SER A 1 77 ? 18.542 -1.242 -21.178 1.00 83.81 77 SER A N 1
ATOM 585 C CA . SER A 1 77 ? 19.234 -0.022 -20.757 1.00 83.81 77 SER A CA 1
ATOM 586 C C . SER A 1 77 ? 19.368 0.123 -19.238 1.00 83.81 77 SER A C 1
ATOM 588 O O . SER A 1 77 ? 20.086 1.010 -18.777 1.00 83.81 77 SER A O 1
ATOM 590 N N . MET A 1 78 ? 18.669 -0.702 -18.454 1.00 89.88 78 MET A N 1
ATOM 591 C CA . MET A 1 78 ? 18.669 -0.618 -16.998 1.00 89.88 78 MET A CA 1
ATOM 592 C C . MET A 1 78 ? 19.961 -1.208 -16.430 1.00 89.88 78 MET A C 1
ATOM 594 O O . MET A 1 78 ? 20.330 -2.346 -16.720 1.00 89.88 78 MET A O 1
ATOM 598 N N . THR A 1 79 ? 20.646 -0.452 -15.572 1.00 91.50 79 THR A N 1
ATOM 599 C CA . THR A 1 79 ? 21.868 -0.946 -14.919 1.00 91.50 79 THR A CA 1
ATOM 600 C C . THR A 1 79 ? 21.561 -2.100 -13.955 1.00 91.50 79 THR A C 1
ATOM 602 O O . THR A 1 79 ? 20.457 -2.211 -13.415 1.00 91.50 79 THR A O 1
ATOM 605 N N . GLY A 1 80 ? 22.554 -2.949 -13.660 1.00 92.62 80 GLY A N 1
ATOM 606 C CA . GLY A 1 80 ? 22.385 -4.048 -12.694 1.00 92.62 80 GLY A CA 1
ATOM 607 C C . GLY A 1 80 ? 21.957 -3.575 -11.295 1.00 92.62 80 GLY A C 1
ATOM 608 O O . GLY A 1 80 ? 21.180 -4.253 -10.616 1.00 92.62 80 GLY A O 1
ATOM 609 N N . LEU A 1 81 ? 22.397 -2.378 -10.890 1.00 93.75 81 LEU A N 1
ATOM 610 C CA . LEU A 1 81 ? 21.972 -1.740 -9.645 1.00 93.75 81 LEU A CA 1
ATOM 611 C C . LEU A 1 81 ? 20.497 -1.320 -9.701 1.00 93.75 81 LEU A C 1
ATOM 613 O O . LEU A 1 81 ? 19.738 -1.672 -8.801 1.00 93.75 81 LEU A O 1
ATOM 617 N N . GLU A 1 82 ? 20.066 -0.629 -10.760 1.00 93.44 82 GLU A N 1
ATOM 618 C CA . GLU A 1 82 ? 18.664 -0.220 -10.936 1.00 93.44 82 GLU A CA 1
ATOM 619 C C . GLU A 1 82 ? 17.722 -1.428 -10.987 1.00 93.44 82 GLU A C 1
ATOM 621 O O . GLU A 1 82 ? 16.680 -1.425 -10.332 1.00 93.44 82 GLU A O 1
ATOM 626 N N . ALA A 1 83 ? 18.109 -2.499 -11.684 1.00 93.06 83 ALA A N 1
ATOM 627 C CA . ALA A 1 83 ? 17.338 -3.737 -11.725 1.00 93.06 83 ALA A CA 1
ATOM 628 C C . ALA A 1 83 ? 17.202 -4.385 -10.334 1.00 93.06 83 ALA A C 1
ATOM 630 O O . ALA A 1 83 ? 16.134 -4.893 -9.980 1.00 93.06 83 ALA A O 1
ATOM 631 N N . THR A 1 84 ? 18.265 -4.347 -9.525 1.00 94.94 84 THR A N 1
ATOM 632 C CA . THR A 1 84 ? 18.249 -4.857 -8.145 1.00 94.94 84 THR A CA 1
ATOM 633 C C . THR A 1 84 ? 17.345 -4.008 -7.255 1.00 94.94 84 THR A C 1
ATOM 635 O O . THR A 1 84 ? 16.476 -4.549 -6.572 1.00 94.94 84 THR A O 1
ATOM 638 N N . LEU A 1 85 ? 17.478 -2.681 -7.319 1.00 95.44 85 LEU A N 1
ATOM 639 C CA . LEU A 1 85 ? 16.635 -1.742 -6.576 1.00 95.44 85 LEU A CA 1
ATOM 640 C C . LEU A 1 85 ? 15.160 -1.869 -6.961 1.00 95.44 85 LEU A C 1
ATOM 642 O O . LEU A 1 85 ? 14.301 -1.867 -6.084 1.00 95.44 85 LEU A O 1
ATOM 646 N N . ALA A 1 86 ? 14.851 -2.066 -8.245 1.00 94.44 86 ALA A N 1
ATOM 647 C CA . ALA A 1 86 ? 13.488 -2.315 -8.694 1.00 94.44 86 ALA A CA 1
ATOM 648 C C . ALA A 1 86 ? 12.912 -3.594 -8.067 1.00 94.44 86 ALA A C 1
ATOM 650 O O . ALA A 1 86 ? 11.770 -3.596 -7.611 1.00 94.44 86 ALA A O 1
ATOM 651 N N . ARG A 1 87 ? 13.681 -4.689 -8.002 1.00 94.69 87 ARG A N 1
ATOM 652 C CA . ARG A 1 87 ? 13.232 -5.944 -7.369 1.00 94.69 87 ARG A CA 1
ATOM 653 C C . ARG A 1 87 ? 13.018 -5.777 -5.864 1.00 94.69 87 ARG A C 1
ATOM 655 O O . ARG A 1 87 ? 11.974 -6.189 -5.365 1.00 94.69 87 ARG A O 1
ATOM 662 N N . LEU A 1 88 ? 13.965 -5.145 -5.169 1.00 97.31 88 LEU A N 1
ATOM 663 C CA . LEU A 1 88 ? 13.868 -4.879 -3.730 1.00 97.31 88 LEU A CA 1
ATOM 664 C C . LEU A 1 88 ? 12.702 -3.944 -3.399 1.00 97.31 88 LEU A C 1
ATOM 666 O O . LEU A 1 88 ? 11.963 -4.211 -2.459 1.00 97.31 88 LEU A O 1
ATOM 670 N N . GLY A 1 89 ? 12.482 -2.903 -4.203 1.00 97.88 89 GLY A N 1
ATOM 671 C CA . GLY A 1 89 ? 11.345 -1.997 -4.052 1.00 97.88 89 GLY A CA 1
ATOM 672 C C . GLY A 1 89 ? 10.007 -2.721 -4.195 1.00 97.88 89 GLY A C 1
ATOM 673 O O . GLY A 1 89 ? 9.133 -2.561 -3.350 1.00 97.88 89 GLY A O 1
ATOM 674 N N . HIS A 1 90 ? 9.852 -3.586 -5.205 1.00 96.94 90 HIS A N 1
ATOM 675 C CA . HIS A 1 90 ? 8.639 -4.401 -5.332 1.00 96.94 90 HIS A CA 1
ATOM 676 C C . HIS A 1 90 ? 8.462 -5.370 -4.157 1.00 96.94 90 HIS A C 1
ATOM 678 O O . HIS A 1 90 ? 7.345 -5.517 -3.669 1.00 96.94 90 HIS A O 1
ATOM 684 N N . LEU A 1 91 ? 9.538 -6.016 -3.692 1.00 97.75 91 LEU A N 1
ATOM 685 C CA . LEU A 1 91 ? 9.486 -6.897 -2.523 1.00 97.75 91 LEU A CA 1
ATOM 686 C C . LEU A 1 91 ? 9.033 -6.132 -1.272 1.00 97.75 91 LEU A C 1
ATOM 688 O O . LEU A 1 91 ? 8.134 -6.594 -0.574 1.00 97.75 91 LEU A O 1
ATOM 692 N N . ALA A 1 92 ? 9.606 -4.951 -1.031 1.00 98.44 92 ALA A N 1
ATOM 693 C CA . ALA A 1 92 ? 9.228 -4.082 0.076 1.00 98.44 92 ALA A CA 1
ATOM 694 C C . ALA A 1 92 ? 7.757 -3.656 -0.021 1.00 98.44 92 ALA A C 1
ATOM 696 O O . ALA A 1 92 ? 7.031 -3.769 0.961 1.00 98.44 92 ALA A O 1
ATOM 697 N N . LEU A 1 93 ? 7.289 -3.246 -1.207 1.00 98.50 93 LEU A N 1
ATOM 698 C CA . LEU A 1 93 ? 5.881 -2.912 -1.435 1.00 98.50 93 LEU A CA 1
ATOM 699 C C . LEU A 1 93 ? 4.961 -4.092 -1.103 1.00 98.50 93 LEU A C 1
ATOM 701 O O . LEU A 1 93 ? 3.988 -3.906 -0.378 1.00 98.50 93 LEU A O 1
ATOM 705 N N . TYR A 1 94 ? 5.256 -5.303 -1.588 1.00 98.38 94 TYR A N 1
ATOM 706 C CA . TYR A 1 94 ? 4.444 -6.484 -1.270 1.00 98.38 94 TYR A CA 1
ATOM 707 C C . TYR A 1 94 ? 4.431 -6.790 0.227 1.00 98.38 94 TYR A C 1
ATOM 709 O O . TYR A 1 94 ? 3.359 -7.017 0.783 1.00 98.38 94 TYR A O 1
ATOM 717 N N . ALA A 1 95 ? 5.593 -6.767 0.883 1.00 98.56 95 ALA A N 1
ATOM 718 C CA . ALA A 1 95 ? 5.688 -7.018 2.316 1.00 98.56 95 ALA A CA 1
ATOM 719 C C . ALA A 1 95 ? 4.877 -5.989 3.118 1.00 98.56 95 ALA A C 1
ATOM 721 O O . ALA A 1 95 ? 4.038 -6.365 3.932 1.00 98.56 95 ALA A O 1
ATOM 722 N N . LEU A 1 96 ? 5.062 -4.697 2.840 1.00 98.69 96 LEU A N 1
ATOM 723 C CA . LEU A 1 96 ? 4.377 -3.616 3.548 1.00 98.69 96 LEU A CA 1
ATOM 724 C C . LEU A 1 96 ? 2.863 -3.642 3.313 1.00 98.69 96 LEU A C 1
ATOM 726 O O . LEU A 1 96 ? 2.105 -3.534 4.270 1.00 98.69 96 LEU A O 1
ATOM 730 N N . MET A 1 97 ? 2.406 -3.866 2.077 1.00 98.56 97 MET A N 1
ATOM 731 C CA . MET A 1 97 ? 0.973 -3.969 1.761 1.00 98.56 97 MET A CA 1
ATOM 732 C C . MET A 1 97 ? 0.282 -5.180 2.408 1.00 98.56 97 MET A C 1
ATOM 734 O O . MET A 1 97 ? -0.944 -5.200 2.473 1.00 98.56 97 MET A O 1
ATOM 738 N N . ILE A 1 98 ? 1.034 -6.184 2.868 1.00 98.62 98 ILE A N 1
ATOM 739 C CA . ILE A 1 98 ? 0.501 -7.338 3.606 1.00 98.62 98 ILE A CA 1
ATOM 740 C C . ILE A 1 98 ? 0.566 -7.086 5.114 1.00 98.62 98 ILE A C 1
ATOM 742 O O . ILE A 1 98 ? -0.432 -7.246 5.813 1.00 98.62 98 ILE A O 1
ATOM 746 N N . VAL A 1 99 ? 1.728 -6.679 5.627 1.00 98.69 99 VAL A N 1
ATOM 747 C CA . VAL A 1 99 ? 1.953 -6.535 7.072 1.00 98.69 99 VAL A CA 1
ATOM 748 C C . VAL A 1 99 ? 1.167 -5.356 7.650 1.00 98.69 99 VAL A C 1
ATOM 750 O O . VAL A 1 99 ? 0.630 -5.481 8.745 1.00 98.69 99 VAL A O 1
ATOM 753 N N . LEU A 1 100 ? 1.030 -4.246 6.917 1.00 98.75 100 LEU A N 1
ATOM 754 C CA . LEU A 1 100 ? 0.292 -3.063 7.374 1.00 98.75 100 LEU A CA 1
ATOM 755 C C . LEU A 1 100 ? -1.194 -3.343 7.691 1.00 98.75 100 LEU A C 1
ATOM 757 O O . LEU A 1 100 ? -1.634 -3.044 8.800 1.00 98.75 100 LEU A O 1
ATOM 761 N N . PRO A 1 101 ? -2.011 -3.925 6.792 1.00 98.38 101 PRO A N 1
ATOM 762 C CA . PRO A 1 101 ? -3.398 -4.234 7.139 1.00 98.38 101 PRO A CA 1
ATOM 763 C C . PRO A 1 101 ? -3.507 -5.321 8.217 1.00 98.38 101 PRO A C 1
ATOM 765 O O . PRO A 1 101 ? -4.418 -5.258 9.040 1.00 98.38 101 PRO A O 1
ATOM 768 N N . LEU A 1 102 ? -2.573 -6.280 8.273 1.00 98.62 102 LEU A N 1
ATOM 769 C CA . LEU A 1 102 ? -2.532 -7.267 9.358 1.00 98.62 102 LEU A CA 1
ATOM 770 C C . LEU A 1 102 ? -2.267 -6.611 10.719 1.00 98.62 102 LEU A C 1
ATOM 772 O O . LEU A 1 102 ? -2.937 -6.959 11.692 1.00 98.62 102 LEU A O 1
ATOM 776 N N . SER A 1 103 ? -1.353 -5.637 10.790 1.00 98.75 103 SER A N 1
ATOM 777 C CA . SER A 1 103 ? -1.114 -4.892 12.027 1.00 98.75 103 SER A CA 1
ATOM 778 C C . SER A 1 103 ? -2.354 -4.101 12.447 1.00 98.75 103 SER A C 1
ATOM 780 O O . SER A 1 103 ? -2.714 -4.125 13.619 1.00 98.75 103 SER A O 1
ATOM 782 N N . GLY A 1 104 ? -3.079 -3.507 11.493 1.00 98.44 104 GLY A N 1
ATOM 783 C CA . GLY A 1 104 ? -4.334 -2.797 11.760 1.00 98.44 104 GLY A CA 1
ATOM 784 C C . GLY A 1 104 ? -5.457 -3.709 12.272 1.00 98.44 104 GLY A C 1
ATOM 785 O O . GLY A 1 104 ? -6.232 -3.313 13.144 1.00 98.44 104 GLY A O 1
ATOM 786 N N . ILE A 1 105 ? -5.531 -4.953 11.782 1.00 98.62 105 ILE A N 1
ATOM 787 C CA . ILE A 1 105 ? -6.486 -5.955 12.281 1.00 98.62 105 ILE A CA 1
ATOM 788 C C . ILE A 1 105 ? -6.177 -6.312 13.736 1.00 98.62 105 ILE A C 1
ATOM 790 O O . ILE A 1 105 ? -7.085 -6.293 14.570 1.00 98.62 105 ILE A O 1
ATOM 794 N N . ILE A 1 106 ? -4.908 -6.597 14.043 1.00 98.56 106 ILE A N 1
ATOM 795 C CA . ILE A 1 106 ? -4.459 -6.925 15.402 1.00 98.56 106 ILE A CA 1
ATOM 796 C C . ILE A 1 106 ? -4.705 -5.740 16.341 1.00 98.56 106 ILE A C 1
ATOM 798 O O . ILE A 1 106 ? -5.309 -5.931 17.392 1.00 98.56 106 ILE A O 1
ATOM 802 N N . MET A 1 107 ? -4.334 -4.522 15.930 1.00 98.50 107 MET A N 1
ATOM 803 C CA . MET A 1 107 ? -4.584 -3.279 16.668 1.00 98.50 107 MET A CA 1
ATOM 804 C C . MET A 1 107 ? -6.069 -3.117 17.021 1.00 98.50 107 MET A C 1
ATOM 806 O O . MET A 1 107 ? -6.416 -2.894 18.180 1.00 98.50 107 MET A O 1
ATOM 810 N N . SER A 1 108 ? -6.960 -3.258 16.032 1.00 98.12 108 SER A N 1
ATOM 811 C CA . SER A 1 108 ? -8.405 -3.104 16.236 1.00 98.12 108 SER A CA 1
ATOM 812 C C . SER A 1 108 ? -8.949 -4.157 17.203 1.00 98.12 108 SER A C 1
ATOM 814 O O . SER A 1 108 ? -9.689 -3.813 18.121 1.00 98.12 108 SER A O 1
ATOM 816 N N . GLN A 1 109 ? -8.578 -5.429 17.029 1.00 98.38 109 GLN A N 1
ATOM 817 C CA . GLN A 1 109 ? -9.066 -6.519 17.883 1.00 98.38 109 GLN A CA 1
ATOM 818 C C . GLN A 1 109 ? -8.516 -6.437 19.312 1.00 98.38 109 GLN A C 1
ATOM 820 O O . GLN A 1 109 ? -9.265 -6.642 20.264 1.00 98.38 109 GLN A O 1
ATOM 825 N N . ALA A 1 110 ? -7.243 -6.070 19.478 1.00 98.44 110 ALA A N 1
ATOM 826 C CA . ALA A 1 110 ? -6.640 -5.826 20.786 1.00 98.44 110 ALA A CA 1
ATOM 827 C C . ALA A 1 110 ? -7.325 -4.664 21.527 1.00 98.44 110 ALA A C 1
ATOM 829 O O . ALA A 1 110 ? -7.436 -4.688 22.750 1.00 98.44 110 ALA A O 1
ATOM 830 N N . GLY A 1 111 ? -7.850 -3.683 20.789 1.00 97.75 111 GLY A N 1
ATOM 831 C CA . GLY A 1 111 ? -8.687 -2.614 21.326 1.00 97.75 111 GLY A CA 1
ATOM 832 C C . GLY A 1 111 ? -10.149 -2.996 21.578 1.00 97.75 111 GLY A C 1
ATOM 833 O O . GLY A 1 111 ? -10.942 -2.090 21.800 1.00 97.75 111 GLY A O 1
ATOM 834 N N . ASP A 1 112 ? -10.533 -4.274 21.490 1.00 97.31 112 ASP A N 1
ATOM 835 C CA . ASP A 1 112 ? -11.921 -4.767 21.593 1.00 97.31 112 ASP A CA 1
ATOM 836 C C . ASP A 1 112 ? -12.870 -4.248 20.494 1.00 97.31 112 ASP A C 1
ATOM 838 O O . ASP A 1 112 ? -14.085 -4.149 20.657 1.00 97.31 112 ASP A O 1
ATOM 842 N N . HIS A 1 113 ? -12.319 -3.910 19.325 1.00 96.44 113 HIS A N 1
ATOM 843 C CA . HIS A 1 113 ? -13.100 -3.485 18.169 1.00 96.44 113 HIS A CA 1
ATOM 844 C C . HIS A 1 113 ? -13.024 -4.547 17.067 1.00 96.44 113 HIS A C 1
ATOM 846 O O . HIS A 1 113 ? -11.985 -4.674 16.406 1.00 96.44 113 HIS A O 1
ATOM 852 N N . PRO A 1 114 ? -14.117 -5.274 16.773 1.00 95.56 114 PRO A N 1
ATOM 853 C CA . PRO A 1 114 ? -14.120 -6.219 15.669 1.00 95.56 114 PRO A CA 1
ATOM 854 C C . PRO A 1 114 ? -13.847 -5.519 14.331 1.00 95.56 114 PRO A C 1
ATOM 856 O O . PRO A 1 114 ? -14.148 -4.334 14.110 1.00 95.56 114 PRO A O 1
ATOM 859 N N . VAL A 1 115 ? -13.255 -6.279 13.414 1.00 97.50 115 VAL A N 1
ATOM 860 C CA . VAL A 1 115 ? -12.993 -5.846 12.042 1.00 97.50 115 VAL A CA 1
ATOM 861 C C . VAL A 1 115 ? -14.067 -6.447 11.153 1.00 97.50 115 VAL A C 1
ATOM 863 O O . VAL A 1 115 ? -14.220 -7.664 11.098 1.00 97.50 115 VAL A O 1
ATOM 866 N N . SER A 1 116 ? -14.814 -5.588 10.463 1.00 96.81 116 SER A N 1
ATOM 867 C CA . SER A 1 116 ? -15.814 -5.997 9.481 1.00 96.81 116 SER A CA 1
ATOM 868 C C . SER A 1 116 ? -15.407 -5.496 8.105 1.00 96.81 116 SER A C 1
ATOM 870 O O . SER A 1 116 ? -15.109 -4.315 7.930 1.00 96.81 116 SER A O 1
ATOM 872 N N . MET A 1 117 ? -15.405 -6.396 7.129 1.00 95.56 117 MET A N 1
ATOM 873 C CA . MET A 1 117 ? -15.223 -6.085 5.720 1.00 95.56 117 MET A CA 1
ATOM 874 C C . MET A 1 117 ? -16.590 -6.172 5.039 1.00 95.56 117 MET A C 1
ATOM 876 O O . MET A 1 117 ? -17.088 -7.258 4.755 1.00 95.56 117 MET A O 1
ATOM 880 N N . PHE A 1 118 ? -17.219 -5.014 4.816 1.00 94.94 118 PHE A N 1
ATOM 881 C CA . PHE A 1 118 ? -18.519 -4.892 4.137 1.00 94.94 118 PHE A CA 1
ATOM 882 C C . PHE A 1 118 ? -19.630 -5.781 4.731 1.00 94.94 118 PHE A C 1
ATOM 884 O O . PHE A 1 118 ? -20.413 -6.389 4.006 1.00 94.94 118 PHE A O 1
ATOM 891 N N . GLY A 1 119 ? -19.693 -5.863 6.063 1.00 92.62 119 GLY A N 1
ATOM 892 C CA . GLY A 1 119 ? -20.684 -6.660 6.793 1.00 92.62 119 GLY A CA 1
ATOM 893 C C . GLY A 1 119 ? -20.188 -8.046 7.206 1.00 92.62 119 GLY A C 1
ATOM 894 O O . GLY A 1 119 ? -20.766 -8.642 8.112 1.00 92.62 119 GLY A O 1
ATOM 895 N N . TRP A 1 120 ? -19.087 -8.536 6.629 1.00 95.81 120 TRP A N 1
ATOM 896 C CA . TRP A 1 120 ? -18.470 -9.784 7.066 1.00 95.81 120 TRP A CA 1
ATOM 897 C C . TRP A 1 120 ? -17.446 -9.533 8.175 1.00 95.81 120 TRP A C 1
ATOM 899 O O . TRP A 1 120 ? -16.395 -8.934 7.946 1.00 95.81 120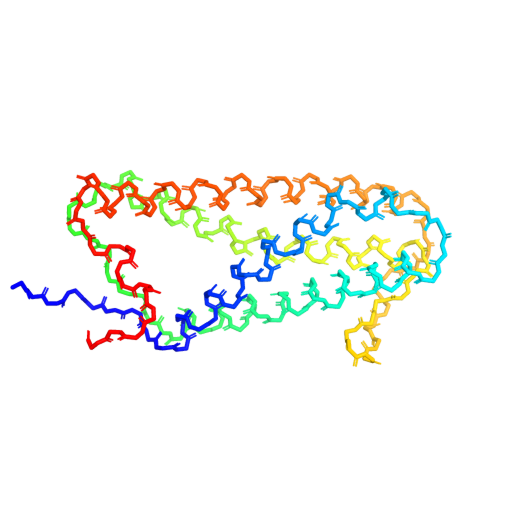 TRP A O 1
ATOM 909 N N . VAL A 1 121 ? -17.759 -9.986 9.390 1.00 97.19 121 VAL A N 1
ATOM 910 C CA . VAL A 1 121 ? -16.850 -9.895 10.540 1.00 97.19 121 VAL A CA 1
ATOM 911 C C . VAL A 1 121 ? -15.741 -10.938 10.411 1.00 97.19 121 VAL A C 1
ATOM 913 O O . VAL A 1 121 ? -16.014 -12.126 10.238 1.00 97.19 121 VAL A O 1
ATOM 916 N N . LEU A 1 122 ? -14.491 -10.485 10.493 1.00 96.62 122 LEU A N 1
ATOM 917 C CA . LEU A 1 122 ? -13.317 -11.351 10.451 1.00 96.62 122 LEU A CA 1
ATOM 918 C C . LEU A 1 122 ? -13.196 -12.175 11.745 1.00 96.62 122 LEU A C 1
ATOM 920 O O . LEU A 1 122 ? -13.596 -11.698 12.809 1.00 96.62 122 LEU A O 1
ATOM 924 N N . PRO A 1 123 ? -12.585 -13.374 11.691 1.00 96.44 123 PRO A N 1
ATOM 925 C CA . PRO A 1 123 ? -12.258 -14.136 12.890 1.00 96.44 123 PRO A CA 1
ATOM 926 C C . PRO A 1 123 ? -11.397 -13.334 13.874 1.00 96.44 123 PRO A C 1
ATOM 928 O O . PRO A 1 123 ? -10.478 -12.614 13.473 1.00 96.44 123 PRO A O 1
ATOM 931 N N . THR A 1 124 ? -11.668 -13.499 15.167 1.00 95.19 124 THR A N 1
ATOM 932 C CA . THR A 1 124 ? -10.847 -12.933 16.241 1.00 95.19 124 THR A CA 1
ATOM 933 C C . THR A 1 124 ? -9.509 -13.667 16.310 1.00 95.19 124 THR A C 1
ATOM 935 O O . THR A 1 124 ? -9.466 -14.856 16.616 1.00 95.19 124 THR A O 1
ATOM 938 N N . LEU A 1 125 ? -8.420 -12.957 16.015 1.00 95.94 125 LEU A N 1
ATOM 939 C CA . LEU A 1 125 ? -7.046 -13.461 16.053 1.00 95.94 125 LEU A CA 1
ATOM 940 C C . LEU A 1 125 ? -6.408 -13.250 17.429 1.00 95.94 125 LEU A C 1
ATOM 942 O O . LEU A 1 125 ? -5.612 -14.074 17.874 1.00 95.94 125 LEU A O 1
ATOM 946 N N . VAL A 1 126 ? -6.760 -12.148 18.096 1.00 97.69 126 VAL A N 1
ATOM 947 C CA . VAL A 1 126 ? -6.245 -11.763 19.415 1.00 97.69 126 VAL A CA 1
ATOM 948 C C . VAL A 1 126 ? -7.384 -11.320 20.327 1.00 97.69 126 VAL A C 1
ATOM 950 O O . VAL A 1 126 ? -8.383 -10.775 19.863 1.00 97.69 126 VAL A O 1
ATOM 953 N N . GLN A 1 127 ? -7.238 -11.575 21.625 1.00 97.25 127 GLN A N 1
ATOM 954 C CA . GLN A 1 127 ? -8.168 -11.079 22.642 1.00 97.25 127 GLN A CA 1
ATOM 955 C C . GLN A 1 127 ? -7.849 -9.619 22.999 1.00 97.25 127 GLN A C 1
ATOM 957 O O . GLN A 1 127 ? -6.710 -9.189 22.783 1.00 97.25 127 GLN A O 1
ATOM 962 N N . PRO A 1 128 ? -8.810 -8.876 23.578 1.00 98.31 128 PRO A N 1
ATOM 963 C CA . PRO A 1 128 ? -8.569 -7.527 24.067 1.00 98.31 128 PRO A CA 1
ATOM 964 C C . PRO A 1 128 ? -7.353 -7.459 24.995 1.00 98.31 128 PRO A C 1
ATOM 966 O O . PRO A 1 128 ? -7.241 -8.215 25.962 1.00 98.31 128 PRO A O 1
ATOM 969 N N . ASN A 1 129 ? -6.427 -6.562 24.674 1.00 98.44 129 ASN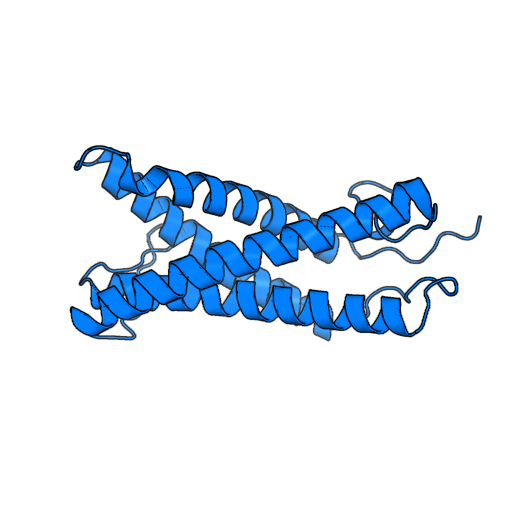 A N 1
ATOM 970 C CA . ASN A 1 129 ? -5.187 -6.348 25.403 1.00 98.44 129 ASN A CA 1
ATOM 971 C C . ASN A 1 129 ? -4.686 -4.926 25.114 1.00 98.44 129 ASN A C 1
ATOM 973 O O . ASN A 1 129 ? -4.363 -4.592 23.974 1.00 98.44 129 ASN A O 1
ATOM 977 N N . HIS A 1 130 ? -4.625 -4.103 26.159 1.00 97.75 130 HIS A N 1
ATOM 978 C CA . HIS A 1 130 ? -4.267 -2.692 26.051 1.00 97.75 130 HIS A CA 1
ATOM 979 C C . HIS A 1 130 ? -2.832 -2.481 25.548 1.00 97.75 130 HIS A C 1
ATOM 981 O O . HIS A 1 130 ? -2.633 -1.759 24.574 1.00 97.75 130 HIS A O 1
ATOM 987 N N . ASP A 1 131 ? -1.858 -3.172 26.141 1.00 98.19 131 ASP A N 1
ATOM 988 C CA . ASP A 1 131 ? -0.443 -3.057 25.766 1.00 98.19 131 ASP A CA 1
ATOM 989 C C . ASP A 1 131 ? -0.223 -3.491 24.310 1.00 98.19 131 ASP A C 1
ATOM 991 O O . ASP A 1 131 ? 0.538 -2.879 23.562 1.00 98.19 131 ASP A O 1
ATOM 995 N N . LEU A 1 132 ? -0.941 -4.532 23.875 1.00 98.19 132 LEU A N 1
ATOM 996 C CA . LEU A 1 132 ? -0.895 -4.993 22.491 1.00 98.19 132 LEU A CA 1
ATOM 997 C C . LEU A 1 132 ? -1.521 -3.973 21.532 1.00 98.19 132 LEU A C 1
ATOM 999 O O . LEU A 1 132 ? -0.992 -3.775 20.440 1.00 98.19 132 LEU A O 1
ATOM 1003 N N . LYS A 1 133 ? -2.625 -3.321 21.924 1.00 98.38 133 LYS A N 1
ATOM 1004 C CA . LYS A 1 133 ? -3.250 -2.251 21.136 1.00 98.38 133 LYS A CA 1
ATOM 1005 C C . LYS A 1 133 ? -2.282 -1.089 20.939 1.00 98.38 133 LYS A C 1
ATOM 1007 O O . LYS A 1 133 ? -2.135 -0.646 19.806 1.00 98.38 133 LYS A O 1
ATOM 1012 N N . GLU A 1 134 ? -1.636 -0.616 22.005 1.00 98.25 134 GLU A N 1
ATOM 1013 C CA . GLU A 1 134 ? -0.690 0.509 21.934 1.00 98.25 134 GLU A CA 1
ATOM 1014 C C . GLU A 1 134 ? 0.531 0.158 21.078 1.00 98.25 134 GLU A C 1
ATOM 1016 O O . GLU A 1 134 ? 0.887 0.905 20.170 1.00 98.25 134 GLU A O 1
ATOM 1021 N N . ALA A 1 135 ? 1.116 -1.028 21.277 1.00 98.50 135 ALA A N 1
ATOM 1022 C CA . ALA A 1 135 ? 2.246 -1.477 20.467 1.00 98.50 135 ALA A CA 1
ATOM 1023 C C . ALA A 1 135 ? 1.888 -1.580 18.974 1.00 98.50 135 ALA A C 1
ATOM 1025 O O . ALA A 1 135 ? 2.665 -1.178 18.108 1.00 98.50 135 ALA A O 1
ATOM 1026 N N . PHE A 1 136 ? 0.710 -2.121 18.646 1.00 98.50 136 PHE A N 1
ATOM 1027 C CA . PHE A 1 136 ? 0.294 -2.274 17.252 1.00 98.50 136 PHE A CA 1
ATOM 1028 C C . PHE A 1 136 ? -0.196 -0.977 16.607 1.00 98.50 136 PHE A C 1
ATOM 1030 O O . PHE A 1 136 ? -0.163 -0.890 15.382 1.00 98.50 136 PHE A O 1
ATOM 1037 N N . GLU A 1 137 ? -0.592 0.023 17.390 1.00 98.25 137 GLU A N 1
ATOM 1038 C CA . GLU A 1 137 ? -0.843 1.384 16.910 1.00 98.25 137 GLU A CA 1
ATOM 1039 C C . GLU A 1 137 ? 0.449 2.032 16.405 1.00 98.25 137 GLU A C 1
ATOM 1041 O O . GLU A 1 137 ? 0.501 2.432 15.241 1.00 98.25 137 GLU A O 1
ATOM 1046 N N . GLU A 1 138 ? 1.523 2.004 17.202 1.00 98.25 138 GLU A N 1
ATOM 1047 C CA . GLU A 1 138 ? 2.842 2.499 16.778 1.00 98.25 138 GLU A CA 1
ATOM 1048 C C . GLU A 1 138 ? 3.363 1.726 15.556 1.00 98.25 138 GLU A C 1
ATOM 1050 O O . GLU A 1 138 ? 3.793 2.314 14.561 1.00 98.25 138 GLU A O 1
ATOM 1055 N N . VAL A 1 139 ? 3.269 0.390 15.578 1.00 98.75 139 VAL A N 1
ATOM 1056 C CA . VAL A 1 139 ? 3.666 -0.445 14.433 1.00 98.75 139 VAL A CA 1
ATOM 1057 C C . VAL A 1 139 ? 2.861 -0.089 13.184 1.00 98.75 139 VAL A C 1
ATOM 1059 O O . VAL A 1 139 ? 3.430 -0.009 12.096 1.00 98.75 139 VAL A O 1
ATOM 1062 N N . HIS A 1 140 ? 1.547 0.111 13.301 1.00 98.69 140 HIS A N 1
ATOM 1063 C CA . HIS A 1 140 ? 0.704 0.465 12.163 1.00 98.69 140 HIS A CA 1
ATOM 1064 C C . HIS A 1 140 ? 1.081 1.833 11.587 1.00 98.69 140 HIS A C 1
ATOM 1066 O O . HIS A 1 140 ? 1.225 1.952 10.370 1.00 98.69 140 HIS A O 1
ATOM 1072 N N . GLU A 1 141 ? 1.324 2.831 12.438 1.00 98.19 141 GLU A N 1
ATOM 1073 C CA . GLU A 1 141 ? 1.753 4.164 12.013 1.00 98.19 141 GLU A CA 1
ATOM 1074 C C . GLU A 1 141 ? 3.117 4.130 11.303 1.00 98.19 141 GLU A C 1
ATOM 1076 O O . GLU A 1 141 ? 3.255 4.636 10.183 1.00 98.19 141 GLU A O 1
ATOM 1081 N N . VAL A 1 142 ? 4.118 3.467 11.894 1.00 98.69 142 VAL A N 1
ATOM 1082 C CA . VAL A 1 142 ? 5.461 3.332 11.304 1.00 98.69 142 VAL A CA 1
ATOM 1083 C C . VAL A 1 142 ? 5.399 2.617 9.953 1.00 98.69 142 VAL A C 1
ATOM 1085 O O . VAL A 1 142 ? 6.036 3.046 8.985 1.00 98.69 142 VAL A O 1
ATOM 1088 N N . LEU A 1 143 ? 4.611 1.544 9.848 1.00 98.75 143 LEU A N 1
ATOM 1089 C CA . LEU A 1 143 ? 4.418 0.823 8.589 1.00 98.75 143 LEU A CA 1
ATOM 1090 C C . LEU A 1 143 ? 3.681 1.669 7.543 1.00 98.75 143 LEU A C 1
ATOM 1092 O O . LEU A 1 143 ? 4.007 1.565 6.360 1.00 98.75 143 LEU A O 1
ATOM 1096 N N . ALA A 1 144 ? 2.720 2.505 7.948 1.00 98.56 144 ALA A N 1
ATOM 1097 C CA . ALA A 1 144 ? 1.982 3.379 7.040 1.00 98.56 144 ALA A CA 1
ATOM 1098 C C . ALA A 1 144 ? 2.906 4.436 6.421 1.00 98.56 144 ALA A C 1
ATOM 1100 O O . ALA A 1 144 ? 2.942 4.581 5.195 1.00 98.56 144 ALA A O 1
ATOM 1101 N N . TRP A 1 145 ? 3.723 5.107 7.238 1.00 98.62 145 TRP A N 1
ATOM 1102 C CA . TRP A 1 145 ? 4.740 6.045 6.751 1.00 98.62 145 TRP A CA 1
ATOM 1103 C C . TRP A 1 145 ? 5.824 5.355 5.921 1.00 98.62 145 TRP A C 1
ATOM 1105 O O . TRP A 1 145 ? 6.227 5.873 4.876 1.00 98.62 145 TRP A O 1
ATOM 1115 N N . GLY A 1 146 ? 6.257 4.159 6.329 1.00 98.75 146 GLY A N 1
ATOM 1116 C CA . GLY A 1 146 ? 7.186 3.338 5.557 1.00 98.75 146 GLY A CA 1
ATOM 1117 C C . GLY A 1 146 ? 6.639 2.993 4.169 1.00 98.75 146 GLY A C 1
ATOM 1118 O O . GLY A 1 146 ? 7.329 3.176 3.164 1.00 98.75 146 GLY A O 1
ATOM 1119 N N . LEU A 1 147 ? 5.377 2.560 4.084 1.00 98.69 147 LEU A N 1
ATOM 1120 C CA . LEU A 1 147 ? 4.711 2.290 2.810 1.00 98.69 147 LEU A CA 1
ATOM 1121 C C . LEU A 1 147 ? 4.599 3.556 1.959 1.00 98.69 147 LEU A C 1
ATOM 1123 O O . LEU A 1 147 ? 4.932 3.507 0.775 1.00 98.69 147 LEU A O 1
ATOM 1127 N N . ALA A 1 148 ? 4.196 4.686 2.544 1.00 98.56 148 ALA A N 1
ATOM 1128 C CA . ALA A 1 148 ? 4.105 5.960 1.835 1.00 98.56 148 ALA A CA 1
ATOM 1129 C C . ALA A 1 148 ? 5.457 6.381 1.234 1.00 98.56 148 ALA A C 1
ATOM 1131 O O . ALA A 1 148 ? 5.520 6.766 0.063 1.00 98.56 148 ALA A O 1
ATOM 1132 N N . ALA A 1 149 ? 6.553 6.229 1.983 1.00 98.62 149 ALA A N 1
ATOM 1133 C CA . ALA A 1 149 ? 7.900 6.518 1.497 1.00 98.62 149 ALA A CA 1
ATOM 1134 C C . ALA A 1 149 ? 8.296 5.617 0.314 1.00 98.62 149 ALA A C 1
ATOM 1136 O O . ALA A 1 149 ? 8.766 6.111 -0.714 1.00 98.62 149 ALA A O 1
ATOM 1137 N N . VAL A 1 150 ? 8.066 4.302 0.414 1.00 98.56 150 VAL A N 1
ATOM 1138 C CA . VAL A 1 150 ? 8.393 3.356 -0.667 1.00 98.56 150 VAL A CA 1
ATOM 1139 C C . VAL A 1 150 ? 7.517 3.594 -1.903 1.00 98.56 150 VAL A C 1
ATOM 1141 O O . VAL A 1 150 ? 8.025 3.543 -3.023 1.00 98.56 150 VAL A O 1
ATOM 1144 N N . VAL A 1 151 ? 6.230 3.911 -1.730 1.00 98.50 151 VAL A N 1
ATOM 1145 C CA . VAL A 1 151 ? 5.333 4.304 -2.831 1.00 98.50 151 VAL A CA 1
ATOM 1146 C C . VAL A 1 151 ? 5.824 5.588 -3.501 1.00 98.50 151 VAL A C 1
ATOM 1148 O O . VAL A 1 151 ? 5.867 5.652 -4.729 1.00 98.50 151 VAL A O 1
ATOM 1151 N N . GLY A 1 152 ? 6.254 6.584 -2.721 1.00 98.38 152 GLY A N 1
ATOM 1152 C CA . GLY A 1 152 ? 6.843 7.816 -3.242 1.00 98.38 152 GLY A CA 1
ATOM 1153 C C . GLY A 1 152 ? 8.088 7.546 -4.088 1.00 98.38 152 GLY A C 1
ATOM 1154 O O . GLY A 1 152 ? 8.169 7.996 -5.230 1.00 98.38 152 GLY A O 1
ATOM 1155 N N . LEU A 1 153 ? 9.023 6.738 -3.580 1.00 98.31 153 LEU A N 1
ATOM 1156 C CA . LEU A 1 153 ? 10.214 6.320 -4.329 1.00 98.31 153 LEU A CA 1
ATOM 1157 C C . LEU A 1 153 ? 9.857 5.539 -5.600 1.00 98.31 153 LEU A C 1
ATOM 1159 O O . LEU A 1 153 ? 10.451 5.773 -6.653 1.00 98.31 153 LEU A O 1
ATOM 1163 N N . HIS A 1 154 ? 8.876 4.639 -5.524 1.00 97.75 154 HIS A N 1
ATOM 1164 C CA . HIS A 1 154 ? 8.388 3.872 -6.667 1.00 97.75 154 HIS A CA 1
ATOM 1165 C C . HIS A 1 154 ? 7.815 4.780 -7.765 1.00 97.75 154 HIS A C 1
ATOM 1167 O O . HIS A 1 154 ? 8.178 4.637 -8.935 1.00 97.75 154 HIS A O 1
ATOM 1173 N N . LEU A 1 155 ? 6.975 5.748 -7.390 1.00 97.38 155 LEU A N 1
ATOM 1174 C CA . LEU A 1 155 ? 6.421 6.736 -8.312 1.00 97.38 155 LEU A CA 1
ATOM 1175 C C . LEU A 1 155 ? 7.530 7.586 -8.941 1.00 97.38 155 LEU A C 1
ATOM 1177 O O . LEU A 1 155 ? 7.586 7.709 -10.162 1.00 97.38 155 LEU A O 1
ATOM 1181 N N . LEU A 1 156 ? 8.446 8.130 -8.134 1.00 97.31 156 LEU A N 1
ATOM 1182 C CA . LEU A 1 156 ? 9.570 8.932 -8.627 1.00 97.31 156 LEU A CA 1
ATOM 1183 C C . LEU A 1 156 ? 10.450 8.144 -9.603 1.00 97.31 156 LEU A C 1
ATOM 1185 O O . LEU A 1 156 ? 10.853 8.684 -10.633 1.00 97.31 156 LEU A O 1
ATOM 1189 N N . ALA A 1 157 ? 10.707 6.864 -9.324 1.00 95.12 157 ALA A N 1
ATOM 1190 C CA . ALA A 1 157 ? 11.435 5.993 -10.236 1.00 95.12 157 ALA A CA 1
ATOM 1191 C C . ALA A 1 157 ? 10.683 5.839 -11.567 1.00 95.12 157 ALA A C 1
ATOM 1193 O O . ALA A 1 157 ? 11.270 6.070 -12.623 1.00 95.12 157 ALA A O 1
ATOM 1194 N N . ALA A 1 158 ? 9.383 5.530 -11.537 1.00 94.25 158 ALA A N 1
ATOM 1195 C CA . ALA A 1 158 ? 8.570 5.398 -12.747 1.00 94.25 158 ALA A CA 1
ATOM 1196 C C . ALA A 1 158 ? 8.544 6.692 -13.584 1.00 94.25 158 ALA A C 1
ATOM 1198 O O . ALA A 1 158 ? 8.675 6.640 -14.808 1.00 94.25 158 ALA A O 1
ATOM 1199 N N . LEU A 1 159 ? 8.444 7.857 -12.934 1.00 95.19 159 LEU A N 1
ATOM 1200 C CA . LEU A 1 159 ? 8.481 9.161 -13.601 1.00 95.19 159 LEU A CA 1
ATOM 1201 C C . LEU A 1 159 ? 9.869 9.471 -14.180 1.00 95.19 159 LEU A C 1
ATOM 1203 O O . LEU A 1 159 ? 9.955 9.954 -15.307 1.00 95.19 159 LEU A O 1
ATOM 1207 N N . ARG A 1 160 ? 10.962 9.154 -13.468 1.00 94.31 160 ARG A N 1
ATOM 1208 C CA . ARG A 1 160 ? 12.336 9.280 -13.992 1.00 94.31 160 ARG A CA 1
ATOM 1209 C C . ARG A 1 160 ? 12.522 8.424 -15.243 1.00 94.31 160 ARG A C 1
ATOM 1211 O O . ARG A 1 160 ? 13.043 8.915 -16.244 1.00 94.31 160 ARG A O 1
ATOM 1218 N N . HIS A 1 161 ? 12.081 7.171 -15.192 1.00 92.44 161 HIS A N 1
ATOM 1219 C CA . HIS A 1 161 ? 12.129 6.252 -16.325 1.00 92.44 161 HIS A CA 1
ATOM 1220 C C . HIS A 1 161 ? 11.356 6.797 -17.534 1.00 92.44 161 HIS A C 1
ATOM 1222 O O . HIS A 1 161 ? 11.883 6.840 -18.644 1.00 92.44 161 HIS A O 1
ATOM 1228 N N . HIS A 1 162 ? 10.157 7.330 -17.301 1.00 91.62 162 HIS A N 1
ATOM 1229 C CA . HIS A 1 162 ? 9.318 7.856 -18.370 1.00 91.62 162 HIS A CA 1
ATOM 1230 C C . HIS A 1 162 ? 9.828 9.178 -18.968 1.00 91.62 162 HIS A C 1
ATOM 1232 O O . HIS A 1 162 ? 9.923 9.314 -20.185 1.00 91.62 162 HIS A O 1
ATOM 1238 N N . PHE A 1 163 ? 10.168 10.164 -18.134 1.00 93.56 163 PHE A N 1
ATOM 1239 C CA . PHE A 1 163 ? 10.468 11.521 -18.604 1.00 9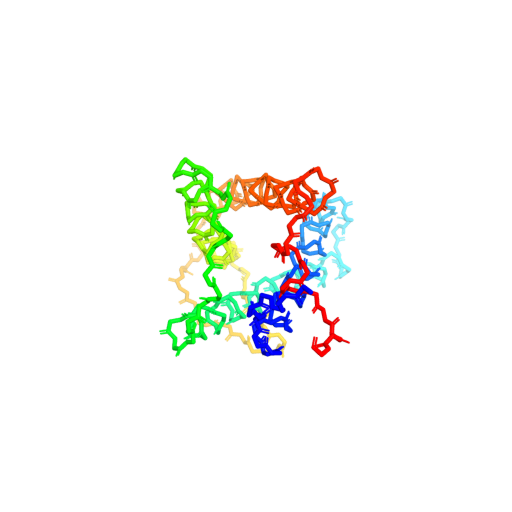3.56 163 PHE A CA 1
ATOM 1240 C C . PHE A 1 163 ? 11.951 11.769 -18.885 1.00 93.56 163 PHE A C 1
ATOM 1242 O O . PHE A 1 163 ? 12.276 12.523 -19.804 1.00 93.56 163 PHE A O 1
ATOM 1249 N N . MET A 1 164 ? 12.854 11.158 -18.112 1.00 92.44 164 MET A N 1
ATOM 1250 C CA . MET A 1 164 ? 14.298 11.390 -18.245 1.00 92.44 164 MET A CA 1
ATOM 1251 C C . MET A 1 164 ? 14.963 10.305 -19.090 1.00 92.44 164 MET A C 1
ATOM 1253 O O . MET A 1 164 ? 15.679 10.629 -20.034 1.00 92.44 164 MET A O 1
ATOM 1257 N N . LEU A 1 165 ? 14.713 9.030 -18.768 1.00 89.19 165 LEU A N 1
ATOM 1258 C CA . LEU A 1 165 ? 15.303 7.894 -19.490 1.00 89.19 165 LEU A CA 1
ATOM 1259 C C . LEU A 1 165 ? 14.528 7.539 -20.766 1.00 89.19 165 LEU A C 1
ATOM 1261 O O . LEU A 1 165 ? 15.087 6.901 -21.653 1.00 89.19 165 LEU A O 1
ATOM 1265 N N . LYS A 1 166 ? 13.280 8.018 -20.878 1.00 88.44 166 LYS A N 1
ATOM 1266 C CA . LYS A 1 166 ? 12.397 7.854 -22.040 1.00 88.44 166 LYS A CA 1
ATOM 1267 C C . LYS A 1 166 ? 12.213 6.391 -22.442 1.00 88.44 166 LYS A C 1
ATOM 1269 O O . LYS A 1 166 ? 12.208 6.068 -23.628 1.00 88.44 166 LYS A O 1
ATOM 1274 N N . ASP A 1 167 ? 12.062 5.524 -21.445 1.00 86.88 167 ASP A N 1
ATOM 1275 C CA . ASP A 1 167 ? 11.744 4.115 -21.652 1.00 86.88 167 ASP A CA 1
ATOM 1276 C C . ASP A 1 167 ? 10.273 3.787 -21.337 1.00 86.88 167 ASP A C 1
ATOM 1278 O O . ASP A 1 167 ? 9.478 4.622 -20.889 1.00 86.88 167 ASP A O 1
ATOM 1282 N N . ASP A 1 168 ? 9.906 2.533 -21.601 1.00 86.75 168 ASP A N 1
ATOM 1283 C CA . ASP A 1 168 ? 8.526 2.060 -21.531 1.00 86.75 168 ASP A CA 1
ATOM 1284 C C . ASP A 1 168 ? 8.095 1.588 -20.128 1.00 86.75 168 ASP A C 1
ATOM 1286 O O . ASP A 1 168 ? 7.002 1.033 -20.001 1.00 86.75 168 ASP A O 1
ATOM 1290 N N . VAL A 1 169 ? 8.898 1.757 -19.064 1.00 89.06 169 VAL A N 1
ATOM 1291 C CA . VAL A 1 169 ? 8.591 1.181 -17.732 1.00 89.06 169 VAL A CA 1
ATOM 1292 C C . VAL A 1 169 ? 7.202 1.589 -17.239 1.00 89.06 169 VAL A C 1
ATOM 1294 O O . VAL A 1 169 ? 6.414 0.725 -16.851 1.00 89.06 169 VAL A O 1
ATOM 1297 N N . LEU A 1 170 ? 6.874 2.883 -17.307 1.00 89.62 170 LEU A N 1
ATOM 1298 C CA . LEU A 1 170 ? 5.547 3.381 -16.937 1.00 89.62 170 LEU A CA 1
ATOM 1299 C C . LEU A 1 170 ? 4.482 2.974 -17.965 1.00 89.62 170 LEU A C 1
ATOM 1301 O O . LEU A 1 170 ? 3.398 2.523 -17.594 1.00 89.62 170 LEU A O 1
ATOM 1305 N N . ALA A 1 171 ? 4.794 3.094 -19.259 1.00 88.62 171 ALA A N 1
ATOM 1306 C CA . ALA A 1 171 ? 3.853 2.840 -20.350 1.00 88.62 171 ALA A CA 1
ATOM 1307 C C . ALA A 1 171 ? 3.295 1.406 -20.331 1.00 88.62 171 ALA A C 1
ATOM 1309 O O . ALA A 1 171 ? 2.118 1.189 -20.625 1.00 88.62 171 ALA A O 1
ATOM 1310 N N . ARG A 1 172 ? 4.106 0.431 -19.901 1.00 90.38 172 ARG A N 1
ATOM 1311 C CA . ARG A 1 172 ? 3.710 -0.980 -19.756 1.00 90.38 172 ARG A CA 1
ATOM 1312 C C . ARG A 1 172 ? 2.636 -1.217 -18.692 1.00 90.38 172 ARG A C 1
ATOM 1314 O O . ARG A 1 172 ? 2.022 -2.282 -18.715 1.00 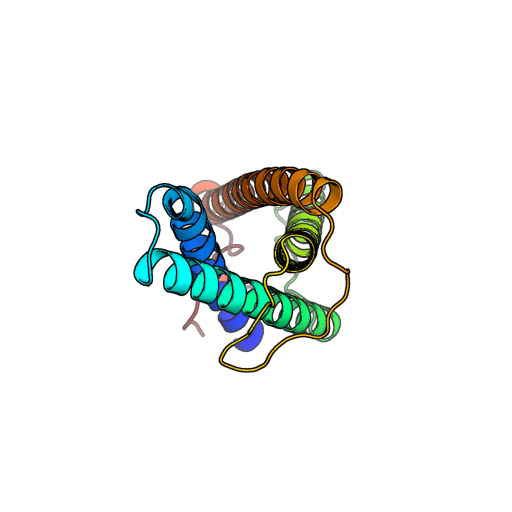90.38 172 ARG A O 1
ATOM 1321 N N . MET A 1 173 ? 2.419 -0.265 -17.779 1.00 94.12 173 MET A N 1
ATOM 1322 C CA . MET A 1 173 ? 1.419 -0.339 -16.708 1.00 94.12 173 MET A CA 1
ATOM 1323 C C . MET A 1 173 ? 0.217 0.590 -16.945 1.00 94.12 173 MET A C 1
ATOM 1325 O O . MET A 1 173 ? -0.727 0.564 -16.163 1.00 94.12 173 MET A O 1
ATOM 1329 N N . LEU A 1 174 ? 0.202 1.412 -18.001 1.00 91.44 174 LEU A N 1
ATOM 1330 C CA . LEU A 1 174 ? -0.930 2.304 -18.278 1.00 91.44 174 LEU A CA 1
ATOM 1331 C C . LEU A 1 174 ? -2.146 1.533 -18.830 1.00 91.44 174 LEU A C 1
ATOM 1333 O O . LEU A 1 174 ? -1.971 0.631 -19.660 1.00 91.44 174 LEU A O 1
ATOM 1337 N N . PRO A 1 175 ? -3.380 1.901 -18.432 1.00 86.25 175 PRO A N 1
ATOM 1338 C CA . PRO A 1 175 ? -4.595 1.332 -19.006 1.00 86.25 175 PRO A CA 1
ATOM 1339 C C . PRO A 1 175 ? -4.798 1.761 -20.470 1.00 86.25 175 PRO A C 1
ATOM 1341 O O . PRO A 1 175 ? -4.353 2.826 -20.892 1.00 86.25 175 PRO A O 1
ATOM 1344 N N . GLY A 1 176 ? -5.518 0.939 -21.241 1.00 70.00 176 GLY A N 1
ATOM 1345 C CA . GLY A 1 176 ? -6.150 1.367 -22.497 1.00 70.00 176 GLY A CA 1
ATOM 1346 C C . GLY A 1 176 ? -5.276 1.447 -23.752 1.00 70.00 176 GLY A C 1
ATOM 1347 O O . GLY A 1 176 ? -5.709 2.053 -24.728 1.00 70.00 176 GLY A O 1
ATOM 1348 N N . GLY A 1 177 ? -4.082 0.851 -23.783 1.00 57.25 177 GLY A N 1
ATOM 1349 C CA . GLY A 1 177 ? -3.295 0.807 -25.019 1.00 57.25 177 GLY A CA 1
ATOM 1350 C C . GLY A 1 177 ? -3.261 -0.578 -25.667 1.00 57.25 177 GLY A C 1
ATOM 1351 O O . GLY A 1 177 ? -3.257 -1.590 -24.967 1.00 57.25 177 GLY A O 1
ATOM 1352 N N . LYS A 1 178 ? -3.248 -0.584 -27.005 1.00 45.00 178 LYS A N 1
ATOM 1353 C CA . LYS A 1 178 ? -2.857 -1.745 -27.815 1.00 45.00 178 LYS A CA 1
ATOM 1354 C C . LYS A 1 178 ? -1.367 -2.051 -27.637 1.00 45.00 178 LYS A C 1
ATOM 1356 O O . LYS A 1 178 ? -0.624 -1.150 -27.168 1.00 45.00 178 LYS A O 1
#

Solvent-accessible surface area (backbone atoms only — not comparable to full-atom values): 9930 Å² total; per-residue (Å²): 130,83,79,74,70,52,59,55,72,66,63,33,50,55,49,53,54,47,51,54,49,50,54,50,46,52,59,48,59,78,48,52,80,78,46,65,90,52,71,68,38,55,50,52,54,44,49,46,51,19,54,38,50,48,43,40,54,49,50,50,53,49,50,56,46,53,75,76,41,85,74,54,80,76,64,89,88,56,50,76,64,57,54,48,50,54,52,51,51,52,51,50,51,55,50,40,53,46,51,34,38,52,31,48,51,51,20,36,25,12,64,69,37,84,53,40,48,91,82,47,68,58,82,84,87,54,68,68,34,68,72,56,18,55,55,24,46,54,50,28,51,55,40,48,54,50,44,52,51,53,52,49,53,51,50,53,49,38,49,43,35,38,73,73,68,64,45,59,74,42,63,33,55,53,84,94,68,134

Foldseek 3Di:
DPDFAFDDPLLLVLVVVLVVLLVVLLVLVVCLVVDDPDDVSVVSLLVSLQSLVVLLVSLVVSVVCCVVDPDGDDDPPADPVNVVVVVVLVVLLSVLSNVLSVLVCQLCQLCVHFHDHVNRTDDRPDHHHDVSNVVSVVVNVVSSVVNVVSVVVVVVVLCCCCPPVVDCSVVSSDPDDD

pLDDT: mean 93.88, std 9.55, range [39.25, 98.75]